Protein 8YBC (pdb70)

Organism: Homo sapiens (NCBI:txid9606)

Radius of gyration: 28.57 Å; Cα contacts (8 Å, |Δi|>4): 132; chains: 4; bounding box: 26×21×99 Å

Secondary structure (DSSP, 8-state):
--HHHHHHHHHHHHHHHHHHHHHHHHHHHHHHHHHHHHHHHHHHHHHHHHHHHHHHHHHHHH----/-HHHHHHHHHHHHHHHHHHHHHHHHHHHHHHHHHHHHHHHHHHHHHHHHHHHHHHHHHHHHHTT-/-HHHHHHHHHHHHHHHHHHHHHHHHHHHHHHHHHHHHHHHHHHHHHHHHHHHHHHHHHHTT--/--THHHHHHHHHHHHHHHHHHHHHHHHHHHHHHHHHHHHHHHHHHHHHHHHHHHHHHHT-

InterPro domains:
  IPR026139 GOLM1/CASC4 family [PR02084] (5-22)
  IPR026139 GOLM1/CASC4 family [PR02084] (23-48)
  IPR026139 GOLM1/CASC4 family [PR02084] (48-64)
  IPR026139 GOLM1/CASC4 family [PR02084] (144-159)
  IPR026139 GOLM1/CASC4 family [PTHR15896] (1-396)

Solvent-accessible surface area: 16146 Å² total; per-residue (Å²): 148,85,34,87,138,22,29,142,68,19,102,97,31,47,133,54,21,81,145,46,47,24,130,12,93,99,45,35,86,132,26,49,140,81,15,70,87,46,42,180,93,9,31,145,19,2,39,54,0,43,72,20,1,144,85,7,28,62,44,19,75,149,56,92,141,105,83,97,192,68,23,146,34,25,83,82,62,25,105,51,6,30,114,31,0,25,131,2,44,130,64,8,86,108,25,25,131,59,8,45,75,31,42,162,121,28,63,132,31,25,51,68,2,57,77,69,40,112,113,8,75,97,50,6,110,139,10,21,144,126,119,138,102,19,63,61,23,17,131,58,35,41,81,18,17,117,53,4,75,144,3,44,34,90,0,60,96,1,3,103,56,10,73,121,23,19,57,57,28,67,172,90,18,68,121,12,30,54,49,14,60,86,16,7,117,86,25,94,125,57,1,108,132,184,129,93,160,15,15,117,52,13,23,82,13,26,102,49,25,54,167,18,25,25,83,17,54,128,20,26,68,80,13,23,123,58,8,57,53,22,13,167,78,4,25,138,5,0,41,73,0,23,93,20,5,110,80,6,52,116,49,5,119,164

Sequence (254 aa):
TTGERLIRVLQDQLKTLQRNYGRLQQDVLQFQKNQTNLERKFSYDLSQCINQMKEVKEQCEERIEEGERLIRVLQDQLKTLQRNYGRLQQDVLQFQKNQTNLERKFSYDLSQCINQMKEVKEQCEERIEEVTTGERLIRVLQDQLKTLQRNYGRLQQDVLQFQKNQTNLERKFSYDLSQCINQMKEVKEQCEERGERLIRVLQDQLKTLQRNYGRLQQDVLQFQKNQTNLERKFSYDLSQCINQMKEVKEQCEE

GO terms:
  GO:0005515 protein binding (F, IPI)
  GO:0005794 Golgi apparatus (C, TAS)
  GO:0005886 plasma membrane (C, TAS)
  GO:0005788 endoplasmic reticulum lumen (C, TAS)
  GO:0005794 Golgi apparatus (C, IDA)
  GO:0005576 extracellular region (C, HDA)

Foldseek 3Di:
DVVVVVVVVVVVVVVVVVVVVVVVVVVVVVVVVVVVVVVVVVVVVVVVVVVVVVVVVVVVVVPDPD/DCVVVVVVVVVVVVVVVVVVVVVVVVVVVVVVVVVCVVVVVVVVVVVVVVVVVVVVVVVVVVPPD/DVVVVVVVVVVVVVVVVVVVVVVVVVVVVVVVVVVVVVVVVVVVVVVVVVVVVVVVVCVPPPD/DDVVVVVVVVVVVVVVVVVVVVVCVVVVVVVVVVVVVVVVVVVVVVVVVVVVVVVVVVVD

B-factor: mean 39.32, std 13.8, range [15.79, 92.86]

Structure (mmCIF, N/CA/C/O backbone):
data_8YBC
#
_entry.id   8YBC
#
_cell.length_a   58.810
_cell.length_b   44.020
_cell.length_c   63.800
_cell.angle_alpha   90.000
_cell.angle_beta   112.920
_cell.angle_gamma   90.000
#
_symmetry.space_group_name_H-M   'P 1 21 1'
#
loop_
_entity.id
_entity.type
_entity.pdbx_description
1 polymer 'Golgi membrane protein 1'
2 water water
#
loop_
_atom_site.group_PDB
_atom_site.id
_atom_site.type_symbol
_atom_site.label_atom_id
_atom_site.label_alt_id
_atom_site.label_comp_id
_atom_site.label_asym_id
_atom_site.label_entity_id
_atom_site.label_seq_id
_atom_site.pdbx_PDB_ins_code
_atom_site.Cartn_x
_atom_site.Cartn_y
_atom_site.Cartn_z
_atom_site.occupancy
_atom_site.B_iso_or_equiv
_atom_site.auth_seq_id
_atom_site.auth_comp_id
_atom_site.auth_asym_id
_atom_site.auth_atom_id
_atom_site.pdbx_PDB_model_num
ATOM 1 N N . THR A 1 1 ? 47.49150 19.57162 -37.17911 1.000 56.30197 110 THR A N 1
ATOM 2 C CA . THR A 1 1 ? 47.95973 20.41181 -36.08497 1.000 64.13699 110 THR A CA 1
ATOM 3 C C . THR A 1 1 ? 47.00470 21.60183 -35.90260 1.000 64.63060 110 THR A C 1
ATOM 4 O O . THR A 1 1 ? 45.93361 21.61632 -36.50937 1.000 65.87645 110 THR A O 1
ATOM 8 N N . THR A 1 2 ? 47.39333 22.56384 -35.04905 1.000 66.80796 111 THR A N 1
ATOM 9 C CA . THR A 1 2 ? 46.60929 23.74117 -34.64597 1.000 69.98328 111 THR A CA 1
ATOM 10 C C . THR A 1 2 ? 45.41171 23.35963 -33.77359 1.000 66.85382 111 THR A C 1
ATOM 11 O O . THR A 1 2 ? 45.11232 24.04687 -32.79155 1.000 59.08466 111 THR A O 1
ATOM 15 N N . GLY A 1 3 ? 44.72293 22.27373 -34.12561 1.000 65.65477 112 GLY A N 1
ATOM 16 C CA . GLY A 1 3 ? 43.71188 21.67787 -33.27405 1.000 59.94707 112 GLY A CA 1
ATOM 17 C C . GLY A 1 3 ? 44.29567 20.53700 -32.46357 1.000 58.24478 112 GLY A C 1
ATOM 18 O O . GLY A 1 3 ? 43.81692 20.23245 -31.36714 1.000 52.98837 112 GLY A O 1
ATOM 19 N N . GLU A 1 4 ? 45.33513 19.89371 -33.00577 1.000 52.83352 113 GLU A N 1
ATOM 20 C CA . GLU A 1 4 ? 46.12631 18.95744 -32.21488 1.000 54.71966 113 GLU A CA 1
ATOM 21 C C . GLU A 1 4 ? 46.90444 19.67220 -31.11806 1.000 47.47331 113 GLU A C 1
ATOM 22 O O . GLU A 1 4 ? 47.12404 19.10174 -30.04517 1.000 44.70174 113 GLU A O 1
ATOM 28 N N . ARG A 1 5 ? 47.32550 20.91462 -31.35924 1.000 46.30895 114 ARG A N 1
ATOM 29 C CA . ARG A 1 5 ? 48.07603 21.64001 -30.34056 1.000 45.85662 114 ARG A CA 1
ATOM 30 C C . ARG A 1 5 ? 47.19650 21.95684 -29.13869 1.000 51.20893 114 ARG A C 1
ATOM 31 O O . ARG A 1 5 ? 47.58894 21.71379 -27.98927 1.000 46.35197 114 ARG A O 1
ATOM 39 N N . LEU A 1 6 ? 46.00022 22.50388 -29.39283 1.000 51.59161 115 LEU A N 1
ATOM 40 C CA . LEU A 1 6 ? 45.04378 22.77942 -28.32401 1.000 48.45956 115 LEU A CA 1
ATOM 41 C C . LEU A 1 6 ? 44.67949 21.51666 -27.54924 1.000 38.72398 115 LEU A C 1
ATOM 42 O O . LEU A 1 6 ? 44.60980 21.53691 -26.31305 1.000 40.18102 115 LEU A O 1
ATOM 47 N N . ILE A 1 7 ? 44.44356 20.41139 -28.25973 1.000 41.31759 116 ILE A N 1
ATOM 48 C CA . ILE A 1 7 ? 44.12062 19.14327 -27.61213 1.000 45.68559 116 ILE A CA 1
ATOM 49 C C . ILE A 1 7 ? 45.25566 18.68612 -26.70175 1.000 41.25509 116 ILE A C 1
ATOM 50 O O . ILE A 1 7 ? 45.01236 18.01676 -25.68915 1.000 38.75970 116 ILE A O 1
ATOM 55 N N . ARG A 1 8 ? 46.50280 19.05481 -27.02600 1.000 40.72039 117 ARG A N 1
ATOM 56 C CA . ARG A 1 8 ? 47.64456 18.64400 -26.21290 1.000 38.26034 117 ARG A CA 1
ATOM 57 C C . ARG A 1 8 ? 47.72821 19.46029 -24.93615 1.000 35.67197 117 ARG A C 1
ATOM 58 O O . ARG A 1 8 ? 48.06176 18.91806 -23.87848 1.000 34.93950 117 ARG A O 1
ATOM 66 N N . VAL A 1 9 ? 47.42028 20.75408 -25.01306 1.000 32.27344 118 VAL A N 1
ATOM 67 C CA . VAL A 1 9 ? 47.32533 21.55714 -23.79979 1.000 38.24004 118 VAL A CA 1
ATOM 68 C C . VAL A 1 9 ? 46.20268 21.04103 -22.90474 1.000 33.96984 118 VAL A C 1
ATOM 69 O O . VAL A 1 9 ? 46.33840 21.00863 -21.68035 1.000 38.37758 118 VAL A O 1
ATOM 73 N N . LEU A 1 10 ? 45.07371 20.64961 -23.50251 1.000 36.57275 119 LEU A N 1
ATOM 74 C CA . LEU A 1 10 ? 43.95090 20.11821 -22.73449 1.000 33.42979 119 LEU A CA 1
ATOM 75 C C . LEU A 1 10 ? 44.32808 18.82368 -22.04117 1.000 34.62413 119 LEU A C 1
ATOM 76 O O . LEU A 1 10 ? 43.96747 18.59644 -20.88089 1.000 34.24987 119 LEU A O 1
ATOM 81 N N . GLN A 1 11 ? 45.03576 17.95082 -22.74801 1.000 35.19775 120 GLN A N 1
ATOM 82 C CA . GLN A 1 11 ? 45.52292 16.73539 -22.11986 1.000 36.27693 120 GLN A CA 1
ATOM 83 C C . GLN A 1 11 ? 46.46052 17.06463 -20.97585 1.000 32.65747 120 GLN A C 1
ATOM 84 O O . GLN A 1 11 ? 46.47518 16.35996 -19.95470 1.000 35.23033 120 GLN A O 1
ATOM 90 N N . ASP A 1 12 ? 47.24992 18.14044 -21.12752 1.000 31.46490 121 ASP A N 1
ATOM 91 C CA . ASP A 1 12 ? 48.19619 18.52901 -20.08555 1.000 31.75544 121 ASP A CA 1
ATOM 92 C C . ASP A 1 12 ? 47.46958 19.01859 -18.84149 1.000 30.08476 121 ASP A C 1
ATOM 93 O O . ASP A 1 12 ? 47.80998 18.61750 -17.72284 1.000 28.71095 121 ASP A O 1
ATOM 98 N N . GLN A 1 13 ? 46.47315 19.89983 -19.02214 1.000 30.95483 122 GLN A N 1
ATOM 99 C CA . GLN A 1 13 ? 45.67823 20.40524 -17.89969 1.000 29.96025 122 GLN A CA 1
ATOM 100 C C . GLN A 1 13 ? 44.98834 19.26987 -17.15669 1.000 28.39436 122 GLN A C 1
ATOM 101 O O . GLN A 1 13 ? 44.89801 19.28700 -15.92627 1.000 29.89539 122 GLN A O 1
ATOM 107 N N . LEU A 1 14 ? 44.48269 18.28442 -17.89530 1.000 24.84474 123 LEU A N 1
ATOM 108 C CA . LEU A 1 14 ? 43.78346 17.16233 -17.28487 1.000 28.82915 123 LEU A CA 1
ATOM 109 C C . LEU A 1 14 ? 44.72379 16.26925 -16.47758 1.000 34.27245 123 LEU A C 1
ATOM 110 O O . LEU A 1 14 ? 44.38256 15.84357 -15.36403 1.000 32.78205 123 LEU A O 1
ATOM 115 N N . LYS A 1 15 ? 45.90459 15.95367 -17.01583 1.000 30.05062 124 LYS A N 1
ATOM 116 C CA . LYS A 1 15 ? 46.79478 15.09584 -16.25069 1.000 30.27970 124 LYS A CA 1
ATOM 117 C C . LYS A 1 15 ? 47.45288 15.83131 -15.08479 1.000 33.55534 124 LYS A C 1
ATOM 118 O O . LYS A 1 15 ? 47.80454 15.19101 -14.08791 1.000 34.69916 124 LYS A O 1
ATOM 124 N N . THR A 1 16 ? 47.60085 17.15437 -15.15800 1.000 30.88975 125 THR A N 1
ATOM 125 C CA . THR A 1 16 ? 48.01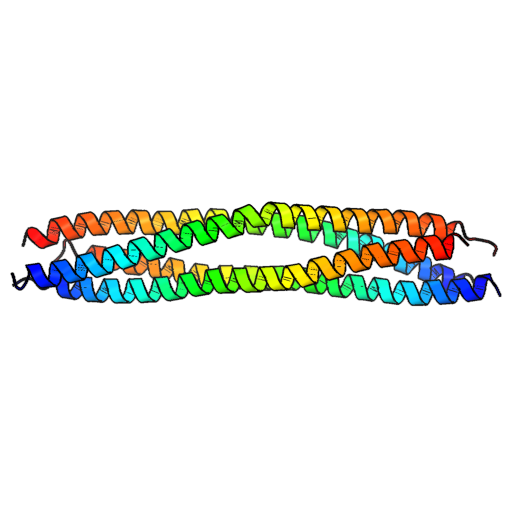576 17.89511 -13.97020 1.000 34.67730 125 THR A CA 1
ATOM 126 C C . THR A 1 16 ? 46.92815 17.85251 -12.90280 1.000 33.75377 125 THR A C 1
ATOM 127 O O . THR A 1 16 ? 47.20517 17.57266 -11.72942 1.000 32.95397 125 THR A O 1
ATOM 131 N N . LEU A 1 17 ? 45.68363 18.12948 -13.30351 1.000 33.36144 126 LEU A N 1
ATOM 132 C CA . LEU A 1 17 ? 44.51895 17.90635 -12.45392 1.000 33.40025 126 LEU A CA 1
ATOM 133 C C . LEU A 1 17 ? 44.58396 16.54372 -11.77453 1.000 33.84643 126 LEU A C 1
ATOM 134 O O . LEU A 1 17 ? 44.63949 16.45556 -10.54474 1.000 25.59892 126 LEU A O 1
ATOM 139 N N . GLN A 1 18 ? 44.60461 15.46847 -12.58341 1.000 36.68991 127 GLN A N 1
ATOM 140 C CA . GLN A 1 18 ? 44.52191 14.10204 -12.05880 1.000 32.21568 127 GLN A CA 1
ATOM 141 C C . GLN A 1 18 ? 45.63128 13.81784 -11.05154 1.000 35.08778 127 GLN A C 1
ATOM 142 O O . GLN A 1 18 ? 45.39137 13.19848 -10.00589 1.000 28.08631 127 GLN A O 1
ATOM 148 N N . ARG A 1 19 ? 46.85508 14.27228 -11.34907 1.000 37.34260 128 ARG A N 1
ATOM 149 C CA . ARG A 1 19 ? 47.98580 13.97956 -10.47812 1.000 31.21615 128 ARG A CA 1
ATOM 150 C C . ARG A 1 19 ? 47.88476 14.74151 -9.16914 1.000 33.20646 128 ARG A C 1
ATOM 151 O O . ARG A 1 19 ? 48.25326 14.21030 -8.11380 1.000 25.43772 128 ARG A O 1
ATOM 159 N N . ASN A 1 20 ? 47.42615 16.00022 -9.22428 1.000 33.03611 129 ASN A N 1
ATOM 160 C CA . ASN A 1 20 ? 47.19935 16.75946 -7.99724 1.000 31.69850 129 ASN A CA 1
ATOM 161 C C . ASN A 1 20 ? 46.17507 16.05494 -7.11994 1.000 32.06447 129 ASN A C 1
ATOM 162 O O . ASN A 1 20 ? 46.38893 15.87092 -5.91780 1.000 28.13104 129 ASN A O 1
ATOM 167 N N . TYR A 1 21 ? 45.05082 15.65489 -7.71399 1.000 29.10441 130 TYR A N 1
ATOM 168 C CA . TYR A 1 21 ? 43.99401 15.02048 -6.94155 1.000 32.36821 130 TYR A CA 1
ATOM 169 C C . TYR A 1 21 ? 44.46580 13.69793 -6.34450 1.000 34.06882 130 TYR A C 1
ATOM 170 O O . TYR A 1 21 ? 44.19952 13.40993 -5.16997 1.000 32.41574 130 TYR A O 1
ATOM 179 N N . GLY A 1 22 ? 45.18253 12.88717 -7.13198 1.000 35.71496 131 GLY A N 1
ATOM 180 C CA . GLY A 1 22 ? 45.75042 11.65919 -6.59086 1.000 34.31032 131 GLY A CA 1
ATOM 181 C C . GLY A 1 22 ? 46.70178 11.92673 -5.44317 1.000 33.92571 131 GLY A C 1
ATOM 182 O O . GLY A 1 22 ? 46.73899 11.17857 -4.46269 1.000 37.21803 131 GLY A O 1
ATOM 183 N N . ARG A 1 23 ? 47.46507 13.01468 -5.52838 1.000 31.90775 132 ARG A N 1
ATOM 184 C CA . ARG A 1 23 ? 48.34161 13.35268 -4.41766 1.000 35.73691 132 ARG A CA 1
ATOM 185 C C . ARG A 1 23 ? 47.53723 13.73488 -3.17137 1.000 37.70012 132 ARG A C 1
ATOM 186 O O . ARG A 1 23 ? 47.89628 13.34052 -2.05458 1.000 36.63129 132 ARG A O 1
ATOM 194 N N . LEU A 1 24 ? 46.42047 14.45544 -3.34600 1.000 31.08407 133 LEU A N 1
ATOM 195 C CA . LEU A 1 24 ? 45.58551 14.84783 -2.20831 1.000 31.10297 133 LEU A CA 1
ATOM 196 C C . LEU A 1 24 ? 44.98573 13.63788 -1.49343 1.000 33.97607 133 LEU A C 1
ATOM 197 O O . LEU A 1 24 ? 44.91827 13.60688 -0.25719 1.000 29.29779 133 LEU A O 1
ATOM 202 N N . GLN A 1 25 ? 44.51278 12.65406 -2.26166 1.000 32.07028 134 GLN A N 1
ATOM 203 C CA . GLN A 1 25 ? 43.91141 11.44687 -1.70293 1.000 33.85293 134 GLN A CA 1
ATOM 204 C C . GLN A 1 25 ? 44.83880 10.76924 -0.70566 1.000 35.70027 134 GLN A C 1
ATOM 205 O O . GLN A 1 25 ? 44.42105 10.39217 0.39498 1.000 33.07234 134 GLN A O 1
ATOM 211 N N . GLN A 1 26 ? 46.10657 10.59261 -1.08539 1.000 36.35512 135 GLN A N 1
ATOM 212 C CA . GLN A 1 26 ? 47.03778 9.89825 -0.20796 1.000 39.28485 135 GLN A CA 1
ATOM 213 C C . GLN A 1 26 ? 47.49995 10.78516 0.93340 1.000 41.20832 135 GLN A C 1
ATOM 214 O O . GLN A 1 26 ? 47.92770 10.27649 1.97573 1.000 38.09228 135 GLN A O 1
ATOM 220 N N . ASP A 1 27 ? 47.42483 12.10390 0.76181 1.000 40.35888 136 ASP A N 1
ATOM 221 C CA . ASP A 1 27 ? 47.60043 12.98015 1.90958 1.000 38.73798 136 ASP A CA 1
ATOM 222 C C . ASP A 1 27 ? 46.44850 12.81315 2.89352 1.000 36.19553 136 ASP A C 1
ATOM 223 O O . ASP A 1 27 ? 46.66128 12.77846 4.11104 1.000 33.34458 136 ASP A O 1
ATOM 228 N N . VAL A 1 28 ? 45.22111 12.68343 2.38296 1.000 35.00687 137 VAL A N 1
ATOM 229 C CA . VAL A 1 28 ? 44.08822 12.42812 3.26774 1.000 35.88449 137 VAL A CA 1
ATOM 230 C C . VAL A 1 28 ? 44.18444 11.02796 3.86701 1.000 33.15943 137 VAL A C 1
ATOM 231 O O . VAL A 1 28 ? 43.83767 10.81347 5.03328 1.000 33.84442 137 VAL A O 1
ATOM 235 N N . LEU A 1 29 ? 44.67139 10.05525 3.09316 1.000 33.83541 138 LEU A N 1
ATOM 236 C CA . LEU A 1 29 ? 44.83156 8.70853 3.63929 1.000 35.41233 138 LEU A CA 1
ATOM 237 C C . LEU A 1 29 ? 45.89928 8.68154 4.73187 1.000 34.11570 138 LEU A C 1
ATOM 238 O O . LEU A 1 29 ? 45.69288 8.09592 5.80149 1.000 32.31168 138 LEU A O 1
ATOM 243 N N . GLN A 1 30 ? 47.04680 9.30822 4.47246 1.000 33.50468 139 GLN A N 1
ATOM 244 C CA . GLN A 1 30 ? 48.07371 9.50017 5.48970 1.000 35.08885 139 GLN A CA 1
ATOM 245 C C . GLN A 1 30 ? 47.47490 10.03978 6.78226 1.000 38.71424 139 GLN A C 1
ATOM 246 O O . GLN A 1 30 ? 47.51729 9.37950 7.83209 1.000 34.89786 139 GLN A O 1
ATOM 252 N N . PHE A 1 31 ? 46.88560 11.23856 6.70582 1.000 35.36218 140 PHE A N 1
ATOM 253 C CA . PHE A 1 31 ? 46.34902 11.90832 7.88901 1.000 32.87367 140 PHE A CA 1
ATOM 254 C C . PHE A 1 31 ? 45.35454 11.02181 8.62601 1.000 31.92916 140 PHE A C 1
ATOM 255 O O . PHE A 1 31 ? 45.53983 10.71310 9.81134 1.000 33.64989 140 PHE A O 1
ATOM 263 N N . GLN A 1 32 ? 44.29778 10.58744 7.93085 1.000 28.53353 141 GLN A N 1
ATOM 264 C CA . GLN A 1 32 ? 43.19095 9.90575 8.60619 1.000 31.49619 141 GLN A CA 1
ATOM 265 C C . GLN A 1 32 ? 43.63599 8.60742 9.27115 1.000 33.46229 141 GLN A C 1
ATOM 266 O O . GLN A 1 32 ? 43.20060 8.29187 10.38827 1.000 36.20289 141 GLN A O 1
ATOM 272 N N . LYS A 1 33 ? 44.49113 7.82982 8.60713 1.000 31.32482 142 LYS A N 1
ATOM 273 C CA . LYS A 1 33 ? 44.93351 6.58239 9.22841 1.000 34.09372 142 LYS A CA 1
ATOM 274 C C . LYS A 1 33 ? 45.78867 6.86086 10.45809 1.000 35.04785 142 LYS A C 1
ATOM 275 O O . LYS A 1 33 ? 45.65065 6.18449 11.48411 1.000 35.86782 142 LYS A O 1
ATOM 281 N N . ASN A 1 34 ? 46.64718 7.87940 10.38646 1.000 32.16322 143 ASN A N 1
ATOM 282 C CA . ASN A 1 34 ? 47.40540 8.31916 11.55340 1.000 36.07171 143 ASN A CA 1
ATOM 283 C C . ASN A 1 34 ? 46.51897 8.89192 12.65386 1.000 35.92141 143 ASN A C 1
ATOM 284 O O . ASN A 1 34 ? 46.97526 9.02770 13.78921 1.000 40.06844 143 ASN A O 1
ATOM 289 N N . GLN A 1 35 ? 45.26944 9.23693 12.36342 1.000 33.09710 144 GLN A N 1
ATOM 290 C CA . GLN A 1 35 ? 44.45316 9.82476 13.41724 1.000 32.07199 144 GLN A CA 1
ATOM 291 C C . GLN A 1 35 ? 44.04934 8.79333 14.46240 1.000 34.69120 144 GLN A C 1
ATOM 292 O O . GLN A 1 35 ? 43.78947 9.15270 15.61541 1.000 36.96450 144 GLN A O 1
ATOM 298 N N . THR A 1 36 ? 44.01070 7.51511 14.07882 1.000 37.75475 145 THR A N 1
ATOM 299 C CA . THR A 1 36 ? 43.46953 6.46770 14.94133 1.000 32.03799 145 THR A CA 1
ATOM 300 C C . THR A 1 36 ? 44.29889 6.29047 16.20191 1.000 30.65980 145 THR A C 1
ATOM 301 O O . THR A 1 36 ? 43.74711 6.14416 17.29939 1.000 31.93530 145 THR A O 1
ATOM 305 N N . ASN A 1 37 ? 45.62753 6.28106 16.06814 1.000 31.06776 146 ASN A N 1
ATOM 306 C CA . ASN A 1 37 ? 46.45511 6.06811 17.24748 1.000 33.05614 146 ASN A CA 1
ATOM 307 C C . ASN A 1 37 ? 46.35225 7.25033 18.19993 1.000 31.65197 146 ASN A C 1
ATOM 308 O O . ASN A 1 37 ? 46.42858 7.06681 19.41774 1.000 24.09421 146 ASN A O 1
ATOM 313 N N . LEU A 1 38 ? 46.11355 8.45355 17.66471 1.000 32.30047 147 LEU A N 1
ATOM 314 C CA . LEU A 1 38 ? 45.94168 9.62471 18.51181 1.000 30.89434 147 LEU A CA 1
ATOM 315 C C . LEU A 1 38 ? 44.59352 9.59844 19.22371 1.000 25.87879 147 LEU A C 1
ATOM 316 O O . LEU A 1 38 ? 44.51888 9.92848 20.41047 1.000 20.90014 147 LEU A O 1
ATOM 321 N N . GLU A 1 39 ? 43.51507 9.24351 18.51351 1.000 28.39643 148 GLU A N 1
ATOM 322 C CA . GLU A 1 39 ? 42.21330 9.16978 19.17146 1.000 28.41858 148 GLU A CA 1
ATOM 323 C C . GLU A 1 39 ? 42.24521 8.15948 20.31496 1.000 30.81364 148 GLU A C 1
ATOM 324 O O . GLU A 1 39 ? 41.72371 8.42136 21.40905 1.000 29.98162 148 GLU A O 1
ATOM 330 N N . ARG A 1 40 ? 42.89854 7.01969 20.09840 1.000 27.47099 149 ARG A N 1
ATOM 331 C CA . ARG A 1 40 ? 43.01113 6.03260 21.16976 1.000 32.05684 149 ARG A CA 1
ATOM 332 C C . ARG A 1 40 ? 43.81241 6.57912 22.33564 1.000 24.86408 149 ARG A C 1
ATOM 333 O O . ARG A 1 40 ? 43.46732 6.33326 23.49402 1.000 29.43127 149 ARG A O 1
ATOM 341 N N . LYS A 1 41 ? 44.87054 7.33825 22.04948 1.000 25.10600 150 LYS A N 1
ATOM 342 C CA . LYS A 1 41 ? 45.69714 7.89278 23.11338 1.000 23.48676 150 LYS A CA 1
ATOM 343 C C . LYS A 1 41 ? 44.92143 8.88893 23.96474 1.000 24.14488 150 LYS A C 1
ATOM 344 O O . LYS A 1 41 ? 45.07669 8.90761 25.19281 1.000 26.04279 150 LYS A O 1
ATOM 350 N N . PHE A 1 42 ? 44.08243 9.73198 23.34546 1.000 24.27159 151 PHE A N 1
ATOM 351 C CA . PHE A 1 42 ? 43.27917 10.66020 24.14835 1.000 25.88383 151 PHE A CA 1
ATOM 352 C C . PHE A 1 42 ? 42.26296 9.91703 24.99763 1.000 21.58142 151 PHE A C 1
ATOM 353 O O . PHE A 1 42 ? 42.08270 10.22845 26.17600 1.000 21.44758 151 PHE A O 1
ATOM 361 N N . SER A 1 43 ? 41.53549 8.98969 24.37750 1.000 20.41890 152 SER A N 1
ATOM 362 C CA . SER A 1 43 ? 40.56181 8.17365 25.08603 1.000 25.26937 152 SER A CA 1
ATOM 363 C C . SER A 1 43 ? 41.18453 7.52983 26.32392 1.000 23.50871 152 SER A C 1
ATOM 364 O O . SER A 1 43 ? 40.63837 7.61765 27.42478 1.000 25.55026 152 SER A O 1
ATOM 367 N N . TYR A 1 44 ? 42.34447 6.89480 26.15307 1.000 24.66472 153 TYR A N 1
ATOM 368 C CA . TYR A 1 44 ? 43.05747 6.29864 27.27041 1.000 20.03000 153 TYR A CA 1
ATOM 369 C C . TYR A 1 44 ? 43.36400 7.34950 28.34069 1.000 24.36631 153 TYR A C 1
ATOM 370 O O . TYR A 1 44 ? 43.06473 7.15031 29.53000 1.000 18.39074 153 TYR A O 1
ATOM 379 N N . ASP A 1 45 ? 43.98332 8.46778 27.93856 1.000 22.73282 154 ASP A N 1
ATOM 380 C CA . ASP A 1 45 ? 44.40610 9.44091 28.94855 1.000 20.35218 154 ASP A CA 1
ATOM 381 C C . ASP A 1 45 ? 43.20797 10.01449 29.69348 1.000 19.98857 154 ASP A C 1
ATOM 382 O O . ASP A 1 45 ? 43.27749 10.20876 30.91237 1.000 19.93015 154 ASP A O 1
ATOM 387 N N . LEU A 1 46 ? 42.06807 10.17487 29.01556 1.000 21.39955 155 LEU A N 1
ATOM 388 C CA . LEU A 1 46 ? 40.88363 10.69266 29.70105 1.000 25.54534 155 LEU A CA 1
ATOM 389 C C . LEU A 1 46 ? 40.34290 9.69307 30.72580 1.000 24.52942 155 LEU A C 1
ATOM 390 O O . LEU A 1 46 ? 39.90418 10.08908 31.80808 1.000 24.27133 155 LEU A O 1
ATOM 395 N N . SER A 1 47 ? 40.36536 8.39766 30.40091 1.000 27.32727 156 SER A N 1
ATOM 396 C CA . SER A 1 47 ? 39.90963 7.37187 31.33706 1.000 22.60097 156 SER A CA 1
ATOM 397 C C . SER A 1 47 ? 40.81096 7.32448 32.56205 1.000 22.09538 156 SER A C 1
ATOM 398 O O . SER A 1 47 ? 40.34057 7.18493 33.69309 1.000 20.82918 156 SER A O 1
ATOM 401 N N . GLN A 1 48 ? 42.11949 7.40862 32.33374 1.000 23.24879 157 GLN A N 1
ATOM 402 C CA . GLN A 1 48 ? 43.10019 7.34205 33.40103 1.000 22.96074 157 GLN A CA 1
ATOM 403 C C . GLN A 1 48 ? 42.94367 8.52003 34.34964 1.000 25.15000 157 GLN A C 1
ATOM 404 O O . GLN A 1 48 ? 42.97563 8.35599 35.57568 1.000 28.32805 157 GLN A O 1
ATOM 410 N N . CYS A 1 49 ? 42.78495 9.71603 33.78338 1.000 25.02306 158 CYS A N 1
ATOM 411 C CA . CYS A 1 49 ? 42.49555 10.90253 34.56929 1.000 28.34666 158 CYS A CA 1
ATOM 412 C C . CYS A 1 49 ? 41.23528 10.68987 35.40903 1.000 23.64127 158 CYS A C 1
ATOM 413 O O . CYS A 1 49 ? 41.23738 10.93840 36.61608 1.000 24.56117 158 CYS A O 1
ATOM 416 N N . ILE A 1 50 ? 40.17620 10.14038 34.80417 1.000 22.78597 159 ILE A N 1
ATOM 417 C CA . ILE A 1 50 ? 38.96342 9.81316 35.56372 1.000 23.87497 159 ILE A CA 1
ATOM 418 C C . ILE A 1 50 ? 39.24607 8.75439 36.64040 1.000 26.45133 159 ILE A C 1
ATOM 419 O O . ILE A 1 50 ? 38.72601 8.83827 37.75560 1.000 28.11918 159 ILE A O 1
ATOM 424 N N . ASN A 1 51 ? 40.09322 7.76438 36.34506 1.000 24.39632 160 ASN A N 1
ATOM 425 C CA . ASN A 1 51 ? 40.40020 6.75482 37.35655 1.000 24.10569 160 ASN A CA 1
ATOM 426 C C . ASN A 1 51 ? 41.26569 7.32607 38.47477 1.000 24.89265 160 ASN A C 1
ATOM 427 O O . ASN A 1 51 ? 41.01015 7.07543 39.65346 1.000 27.63933 160 ASN A O 1
ATOM 432 N N . GLN A 1 52 ? 42.31323 8.07269 38.13068 1.000 24.63110 161 GLN A N 1
ATOM 433 C CA . GLN A 1 52 ? 43.09962 8.72138 39.17303 1.000 28.91339 161 GLN A CA 1
ATOM 434 C C . GLN A 1 52 ? 42.23065 9.64405 40.02861 1.000 30.60694 161 GLN A C 1
ATOM 435 O O . GLN A 1 52 ? 42.39056 9.70810 41.25513 1.000 29.51410 161 GLN A O 1
ATOM 441 N N . MET A 1 53 ? 41.30341 10.36656 39.39975 1.000 30.22021 162 MET A N 1
ATOM 442 C CA . MET A 1 53 ? 40.40596 11.22019 40.16737 1.000 31.73331 162 MET A CA 1
ATOM 443 C C . MET A 1 53 ? 39.65416 10.39705 41.19438 1.000 29.75947 162 MET A C 1
ATOM 444 O O . MET A 1 53 ? 39.44702 10.83655 42.32744 1.000 30.81763 162 MET A O 1
ATOM 449 N N . LYS A 1 54 ? 39.26481 9.18205 40.81251 1.000 31.99681 163 LYS A N 1
ATOM 450 C CA . LYS A 1 54 ? 38.52560 8.31216 41.71186 1.000 36.08514 163 LYS A CA 1
ATOM 451 C C . LYS A 1 54 ? 39.40452 7.85429 42.86890 1.000 33.88602 163 LYS A C 1
ATOM 452 O O . LYS A 1 54 ? 38.94580 7.79453 44.00930 1.000 29.20600 163 LYS A O 1
ATOM 458 N N . GLU A 1 55 ? 40.67762 7.55111 42.59771 1.000 30.66545 164 GLU A N 1
ATOM 459 C CA . GLU A 1 55 ? 41.59151 7.18916 43.67270 1.000 29.99868 164 GLU A CA 1
ATOM 460 C C . GLU A 1 55 ? 41.86070 8.38252 44.58258 1.000 35.13598 164 GLU A C 1
ATOM 461 O O . GLU A 1 55 ? 41.95367 8.23077 45.80765 1.000 31.16485 164 GLU A O 1
ATOM 467 N N . VAL A 1 56 ? 41.97935 9.58134 43.99733 1.000 35.60606 165 VAL A N 1
ATOM 468 C CA . VAL A 1 56 ? 42.18003 10.79480 44.79062 1.000 33.40051 165 VAL A CA 1
ATOM 469 C C . VAL A 1 56 ? 41.06502 10.95090 45.81354 1.000 34.76665 165 VAL A C 1
ATOM 470 O O . VAL A 1 56 ? 41.31528 11.10658 47.01319 1.000 34.86123 165 VAL A O 1
ATOM 474 N N . LYS A 1 57 ? 39.81521 10.90489 45.34735 1.000 32.62341 166 LYS A N 1
ATOM 475 C CA . LYS A 1 57 ? 38.66971 11.11342 46.22345 1.000 32.37670 166 LYS A CA 1
ATOM 476 C C . LYS A 1 57 ? 38.68569 10.15563 47.41294 1.000 40.75659 166 LYS A C 1
ATOM 477 O O . LYS A 1 57 ? 38.64130 10.58543 48.56971 1.000 43.26241 166 LYS A O 1
ATOM 483 N N . GLU A 1 58 ? 38.76035 8.85057 47.14680 1.000 40.63817 167 GLU A N 1
ATOM 484 C CA . GLU A 1 58 ? 38.76993 7.86292 48.22207 1.000 37.25443 167 GLU A CA 1
ATOM 485 C C . GLU A 1 58 ? 39.86624 8.15264 49.24291 1.000 42.09691 167 GLU A C 1
ATOM 486 O O . GLU A 1 58 ? 39.62424 8.15707 50.45527 1.000 43.26258 167 GLU A O 1
ATOM 488 N N . GLN A 1 59 ? 41.08091 8.41354 48.77090 1.000 42.20945 168 GLN A N 1
ATOM 489 C CA . GLN A 1 59 ? 42.19190 8.59950 49.69817 1.000 38.69691 168 GLN A CA 1
ATOM 490 C C . GLN A 1 59 ? 42.06682 9.90384 50.48786 1.000 46.97745 168 GLN A C 1
ATOM 491 O O . GLN A 1 59 ? 42.30849 9.92382 51.70320 1.000 43.78572 168 GLN A O 1
ATOM 497 N N . CYS A 1 60 ? 41.68949 11.00396 49.82796 1.000 41.15789 169 CYS A N 1
ATOM 498 C CA . CYS A 1 60 ? 41.52635 12.25079 50.57251 1.000 47.81254 169 CYS A CA 1
ATOM 499 C C . CYS A 1 60 ? 40.38321 12.14775 51.58077 1.000 49.06163 169 CYS A C 1
ATOM 500 O O . CYS A 1 60 ? 40.50911 12.62905 52.71249 1.000 48.99400 169 CYS A O 1
ATOM 503 N N . GLU A 1 61 ? 39.27041 11.50307 51.20154 1.000 46.25893 170 GLU A N 1
ATOM 504 C CA . GLU A 1 61 ? 38.20597 11.24202 52.16712 1.000 44.47584 170 GLU A CA 1
ATOM 505 C C . GLU A 1 61 ? 38.71457 10.41683 53.33946 1.000 52.50788 170 GLU A C 1
ATOM 506 O O . GLU A 1 61 ? 38.29512 10.64328 54.47731 1.000 59.94981 170 GLU A O 1
ATOM 512 N N . GLU A 1 62 ? 39.62192 9.46628 53.09955 1.000 50.20512 171 GLU A N 1
ATOM 513 C CA . GLU A 1 62 ? 40.17750 8.71387 54.22027 1.000 49.59009 171 GLU A CA 1
ATOM 514 C C . GLU A 1 62 ? 40.96484 9.62700 55.13911 1.000 55.71284 171 GLU A C 1
ATOM 515 O O . GLU A 1 62 ? 40.90293 9.49512 56.36697 1.000 55.02191 171 GLU A O 1
ATOM 521 N N . ARG A 1 63 ? 41.69381 10.57312 54.56646 1.000 56.59321 172 ARG A N 1
ATOM 522 C CA . ARG A 1 63 ? 42.45642 11.52018 55.35921 1.000 57.97991 172 ARG A CA 1
ATOM 523 C C . ARG A 1 63 ? 41.52515 12.31803 56.27286 1.000 62.23205 172 ARG A C 1
ATOM 524 O O . ARG A 1 63 ? 41.41043 13.53952 56.14985 1.000 58.80718 172 ARG A O 1
ATOM 532 N N . ILE A 1 64 ? 40.83186 11.62199 57.17432 1.000 71.23363 173 ILE A N 1
ATOM 533 C CA . ILE A 1 64 ? 40.02475 12.23117 58.22726 1.000 68.20200 173 ILE A CA 1
ATOM 534 C C . ILE A 1 64 ? 40.74564 11.99342 59.54332 1.000 70.37359 173 ILE A C 1
ATOM 535 O O . ILE A 1 64 ? 40.85536 10.85183 60.01094 1.000 64.97036 173 ILE A O 1
ATOM 540 N N . GLU A 1 65 ? 41.26797 13.07283 60.11972 1.000 75.47630 174 GLU A N 1
ATOM 541 C CA . GLU A 1 65 ? 41.63334 13.11421 61.52648 1.000 68.31924 174 GLU A CA 1
ATOM 542 C C . GLU A 1 65 ? 40.83303 14.19267 62.24006 1.000 74.21744 174 GLU A C 1
ATOM 543 O O . GLU A 1 65 ? 41.22766 14.65596 63.31576 1.000 78.98658 174 GLU A O 1
ATOM 549 N N . GLU A 1 66 ? 39.71033 14.59313 61.64427 1.000 73.51530 175 GLU A N 1
ATOM 550 C CA . GLU A 1 66 ? 38.78955 15.56049 62.22367 1.000 75.09745 175 GLU A CA 1
ATOM 551 C C . GLU A 1 66 ? 37.69960 14.83804 63.01058 1.000 79.04934 175 GLU A C 1
ATOM 552 O O . GLU A 1 66 ? 37.03267 13.94364 62.48264 1.000 78.08224 175 GLU A O 1
ATOM 558 N N . GLY B 1 3 ? 35.09533 24.48111 59.42271 1.000 56.60280 112 GLY B N 1
ATOM 559 C CA . GLY B 1 3 ? 35.10653 23.07193 59.77068 1.000 60.60285 112 GLY B CA 1
ATOM 560 C C . GLY B 1 3 ? 34.62357 22.20565 58.62597 1.000 62.19258 112 GLY B C 1
ATOM 561 O O . GLY B 1 3 ? 35.06936 22.36930 57.49456 1.000 59.08214 112 GLY B O 1
ATOM 562 N N . GLU B 1 4 ? 33.70574 21.28508 58.90758 1.000 60.42699 113 GLU B N 1
ATOM 563 C CA . GLU B 1 4 ? 33.20420 20.46467 57.80648 1.000 64.04864 113 GLU B CA 1
ATOM 564 C C . GLU B 1 4 ? 32.09608 21.16031 56.97466 1.000 60.03639 113 GLU B C 1
ATOM 565 O O . GLU B 1 4 ? 31.44605 20.47830 56.17947 1.000 58.78881 113 GLU B O 1
ATOM 571 N N . ARG B 1 5 ? 31.84925 22.46455 57.10689 1.000 53.66711 114 ARG B N 1
ATOM 572 C CA . ARG B 1 5 ? 31.07385 23.16879 56.08911 1.000 56.84713 114 ARG B CA 1
ATOM 573 C C . ARG B 1 5 ? 31.89828 23.34970 54.82141 1.000 55.72465 114 ARG B C 1
ATOM 574 O O . ARG B 1 5 ? 31.43263 23.04573 53.71872 1.000 56.66374 114 ARG B O 1
ATOM 582 N N . LEU B 1 6 ? 33.13271 23.83553 54.96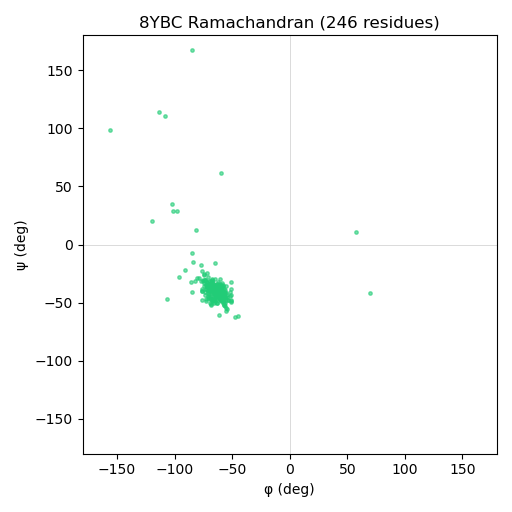405 1.000 53.11273 115 LEU B N 1
ATOM 583 C CA . LEU B 1 6 ? 34.02361 23.92066 53.81334 1.000 57.53471 115 LEU B CA 1
ATOM 584 C C . LEU B 1 6 ? 34.32007 22.53354 53.25360 1.000 53.26691 115 LEU B C 1
ATOM 585 O O . LEU B 1 6 ? 34.36870 22.34500 52.03394 1.000 52.21438 115 LEU B O 1
ATOM 590 N N . ILE B 1 7 ? 34.49551 21.54522 54.13236 1.000 53.99856 116 ILE B N 1
ATOM 591 C CA . ILE B 1 7 ? 34.70865 20.17233 53.68345 1.000 52.41226 116 ILE B CA 1
ATOM 592 C C . ILE B 1 7 ? 33.47213 19.64754 52.96026 1.000 51.13103 116 ILE B C 1
ATOM 593 O O . ILE B 1 7 ? 33.58378 18.91333 51.97206 1.000 55.11501 116 ILE B O 1
ATOM 598 N N . ARG B 1 8 ? 32.27788 20.02684 53.42913 1.000 51.11384 117 ARG B N 1
ATOM 599 C CA . ARG B 1 8 ? 31.03678 19.65386 52.75031 1.000 49.77018 117 ARG B CA 1
ATOM 600 C C . ARG B 1 8 ? 31.05193 20.08690 51.29088 1.000 49.94573 117 ARG B C 1
ATOM 601 O O . ARG B 1 8 ? 30.69513 19.30844 50.39716 1.000 42.63281 117 ARG B O 1
ATOM 609 N N . VAL B 1 9 ? 31.44378 21.34157 51.03793 1.000 50.27215 118 VAL B N 1
ATOM 610 C CA . VAL B 1 9 ? 31.33646 21.90821 49.69797 1.000 47.63824 118 VAL B CA 1
ATOM 611 C C . VAL B 1 9 ? 32.50595 21.45943 48.82601 1.000 51.32849 118 VAL B C 1
ATOM 612 O O . VAL B 1 9 ? 32.35761 21.35365 47.60363 1.000 47.70087 118 VAL B O 1
ATOM 616 N N . LEU B 1 10 ? 33.67299 21.18153 49.42374 1.000 44.87903 119 LEU B N 1
ATOM 617 C CA . LEU B 1 10 ? 34.73377 20.52563 48.67230 1.000 46.04647 119 LEU B CA 1
ATOM 618 C C . LEU B 1 10 ? 34.27024 19.16318 48.16608 1.000 45.14951 119 LEU B C 1
ATOM 619 O O . LEU B 1 10 ? 34.48696 18.81864 46.99657 1.000 42.14567 119 LEU B O 1
ATOM 624 N N . GLN B 1 11 ? 33.60504 18.38648 49.02386 1.000 44.61567 120 GLN B N 1
ATOM 625 C CA . GLN B 1 11 ? 33.07370 17.09694 48.59372 1.000 43.33643 120 GLN B CA 1
ATOM 626 C C . GLN B 1 11 ? 32.06416 17.26868 47.47261 1.000 39.89049 120 GLN B C 1
ATOM 627 O O . GLN B 1 11 ? 32.07863 16.51264 46.49504 1.000 38.50131 120 GLN B O 1
ATOM 633 N N . ASP B 1 12 ? 31.16637 18.24665 47.61499 1.000 40.20108 121 ASP B N 1
ATOM 634 C CA . ASP B 1 12 ? 30.13137 18.49230 46.61348 1.000 42.39667 121 ASP B CA 1
ATOM 635 C C . ASP B 1 12 ? 30.74602 18.90280 45.28356 1.000 39.77891 121 ASP B C 1
ATOM 636 O O . ASP B 1 12 ? 30.41865 18.33724 44.23653 1.000 45.08706 121 ASP B O 1
ATOM 641 N N . GLN B 1 13 ? 31.64672 19.88619 45.31174 1.000 39.48270 122 GLN B N 1
ATOM 642 C CA . GLN B 1 13 ? 32.26725 20.36663 44.08464 1.000 41.28663 122 GLN B CA 1
ATOM 643 C C . GLN B 1 13 ? 33.04630 19.26208 43.38245 1.000 34.61735 122 GLN B C 1
ATOM 644 O O . GLN B 1 13 ? 33.02561 19.17459 42.15275 1.000 29.05117 122 GLN B O 1
ATOM 650 N N . LEU B 1 14 ? 33.73995 18.41033 44.14545 1.000 32.75513 123 LEU B N 1
ATOM 651 C CA . LEU B 1 14 ? 34.49817 17.32863 43.52422 1.000 32.14780 123 LEU B CA 1
ATOM 652 C C . LEU B 1 14 ? 33.57292 16.37072 42.79154 1.000 29.72789 123 LEU B C 1
ATOM 653 O O . LEU B 1 14 ? 33.85736 15.96630 41.65595 1.000 26.50602 123 LEU B O 1
ATOM 658 N N . LYS B 1 15 ? 32.44423 16.02546 43.41888 1.000 29.42159 124 LYS B N 1
ATOM 659 C CA . LYS B 1 15 ? 31.54869 15.01724 42.86381 1.000 36.64753 124 LYS B CA 1
ATOM 660 C C . LYS B 1 15 ? 30.85352 15.53374 41.61774 1.000 32.31382 124 LYS B C 1
ATOM 661 O O . LYS B 1 15 ? 30.56895 14.76451 40.69231 1.000 28.93173 124 LYS B O 1
ATOM 667 N N . THR B 1 16 ? 30.55727 16.83245 41.59094 1.000 31.34487 125 THR B N 1
ATOM 668 C CA . THR B 1 16 ? 30.00821 17.45027 40.39267 1.000 31.24524 125 THR B CA 1
ATOM 669 C C . THR B 1 16 ? 31.05209 17.48566 39.27698 1.000 28.44055 125 THR B C 1
ATOM 670 O O . THR B 1 16 ? 30.72422 17.29968 38.09776 1.000 27.03000 125 THR B O 1
ATOM 674 N N . LEU B 1 17 ? 32.31906 17.70580 39.64167 1.000 25.42443 126 LEU B N 1
ATOM 675 C CA . LEU B 1 17 ? 33.40843 17.68406 38.67105 1.000 24.87345 126 LEU B CA 1
ATOM 676 C C . LEU B 1 17 ? 33.58939 16.29249 38.08234 1.000 28.53165 126 LEU B C 1
ATOM 677 O O . LEU B 1 17 ? 33.85105 16.14975 36.87942 1.000 25.56092 126 LEU B O 1
ATOM 682 N N . GLN B 1 18 ? 33.44824 15.25847 38.92278 1.000 24.16575 127 GLN B N 1
ATOM 683 C CA . GLN B 1 18 ? 33.62230 13.88606 38.47211 1.000 23.92088 127 GLN B CA 1
ATOM 684 C C . GLN B 1 18 ? 32.57657 13.51794 37.43640 1.000 25.43861 127 GLN B C 1
ATOM 685 O O . GLN B 1 18 ? 32.87465 12.81565 36.46049 1.000 21.41443 127 GLN B O 1
ATOM 691 N N . ARG B 1 19 ? 31.33677 13.96168 37.63556 1.000 22.83926 128 ARG B N 1
ATOM 692 C CA . ARG B 1 19 ? 30.34436 13.68266 36.60971 1.000 25.78252 128 ARG B CA 1
ATOM 693 C C . ARG B 1 19 ? 30.57928 14.51638 35.35047 1.000 20.36650 128 ARG B C 1
ATOM 694 O O . ARG B 1 19 ? 30.31665 14.02427 34.24706 1.000 21.22374 128 ARG B O 1
ATOM 702 N N . ASN B 1 20 ? 31.10346 15.74561 35.48979 1.000 17.46576 129 ASN B N 1
ATOM 703 C CA . ASN B 1 20 ? 31.41064 16.58461 34.32292 1.000 19.64142 129 ASN B CA 1
ATOM 704 C C . ASN B 1 20 ? 32.53792 16.00286 33.47322 1.000 18.38921 129 ASN B C 1
ATOM 705 O O . ASN B 1 20 ? 32.49356 16.08750 32.24582 1.000 24.03184 129 ASN B O 1
ATOM 710 N N . TYR B 1 21 ? 33.56380 15.41940 34.09852 1.000 20.91511 130 TYR B N 1
ATOM 711 C CA . TYR B 1 21 ? 34.51750 14.63397 33.32412 1.000 21.30285 130 TYR B CA 1
ATOM 712 C C . TYR B 1 21 ? 33.84654 13.43749 32.66357 1.000 24.13939 130 TYR B C 1
ATOM 713 O O . TYR B 1 21 ? 34.20752 13.06791 31.53499 1.000 20.93242 130 TYR B O 1
ATOM 722 N N . GLY B 1 22 ? 32.86262 12.83168 33.33686 1.000 24.78037 131 GLY B N 1
ATOM 723 C CA . GLY B 1 22 ? 32.18700 11.68454 32.75328 1.000 21.72468 131 GLY B CA 1
ATOM 724 C C . GLY B 1 22 ? 31.46193 12.05811 31.47404 1.000 25.43565 131 GLY B C 1
ATOM 725 O O . GLY B 1 22 ? 31.57927 11.37730 30.45494 1.000 25.22766 131 GLY B O 1
ATOM 726 N N . ARG B 1 23 ? 30.71082 13.15769 31.51354 1.000 24.11643 132 ARG B N 1
ATOM 727 C CA . ARG B 1 23 ? 30.06744 13.67245 30.31397 1.000 24.09769 132 ARG B CA 1
ATOM 728 C C . ARG B 1 23 ? 31.09604 14.08227 29.27172 1.000 26.73001 132 ARG B C 1
ATOM 729 O O . ARG B 1 23 ? 30.88207 13.88672 28.07097 1.000 25.65964 132 ARG B O 1
ATOM 737 N N . LEU B 1 24 ? 32.19722 14.70026 29.71370 1.000 26.81068 133 LEU B N 1
ATOM 738 C CA . LEU B 1 24 ? 33.28165 15.04372 28.80104 1.000 27.32024 133 LEU B CA 1
ATOM 739 C C . LEU B 1 24 ? 33.69332 13.83176 27.97791 1.000 24.83029 133 LEU B C 1
ATOM 740 O O . LEU B 1 24 ? 33.80088 13.90208 26.74720 1.000 23.27631 133 LEU B O 1
ATOM 745 N N . GLN B 1 25 ? 33.88578 12.69898 28.65772 1.000 25.27691 134 GLN B N 1
ATOM 746 C CA . GLN B 1 25 ? 34.33529 11.47027 28.01248 1.000 28.67667 134 GLN B CA 1
ATOM 747 C C . GLN B 1 25 ? 33.31281 10.95323 27.01232 1.000 28.06227 134 GLN B C 1
ATOM 748 O O . GLN B 1 25 ? 33.67693 10.51395 25.91676 1.000 27.43677 134 GLN B O 1
ATOM 754 N N . GLN B 1 26 ? 32.02724 11.01593 27.35627 1.000 25.61126 135 GLN B N 1
ATOM 755 C CA . GLN B 1 26 ? 31.02061 10.57509 26.40293 1.000 28.23228 135 GLN B CA 1
ATOM 756 C C . GLN B 1 26 ? 30.94988 11.49220 25.19128 1.000 28.41127 135 GLN B C 1
ATOM 757 O O . GLN B 1 26 ? 30.66121 11.01725 24.08361 1.000 27.29143 135 GLN B O 1
ATOM 763 N N . ASP B 1 27 ? 31.21620 12.79264 25.37720 1.000 23.38143 136 ASP B N 1
ATOM 764 C CA . ASP B 1 27 ? 31.16674 13.75972 24.28172 1.000 26.74768 136 ASP B CA 1
ATOM 765 C C . ASP B 1 27 ? 32.36506 13.63549 23.34387 1.000 25.55792 136 ASP B C 1
ATOM 766 O O . ASP B 1 27 ? 32.28757 14.05871 22.18958 1.000 31.62188 136 ASP B O 1
ATOM 771 N N . VAL B 1 28 ? 33.49058 13.13333 23.83861 1.000 26.75994 137 VAL B N 1
ATOM 772 C CA . VAL B 1 28 ? 34.65210 12.90541 22.99064 1.000 28.05866 137 VAL B CA 1
ATOM 773 C C . VAL B 1 28 ? 34.44896 11.65810 22.13411 1.000 35.20444 137 VAL B C 1
ATOM 774 O O . VAL B 1 28 ? 34.66546 11.68312 20.91532 1.000 35.73548 137 VAL B O 1
ATOM 778 N N . LEU B 1 29 ? 34.01194 10.55823 22.75873 1.000 31.20036 138 LEU B N 1
ATOM 779 C CA . LEU B 1 29 ? 33.74309 9.32813 22.01726 1.000 37.11473 138 LEU B CA 1
ATOM 780 C C . LEU B 1 29 ? 32.73351 9.56587 20.90346 1.000 37.67254 138 LEU B C 1
ATOM 781 O O . LEU B 1 29 ? 32.89712 9.05625 19.78984 1.000 36.33972 138 LEU B O 1
ATOM 786 N N . GLN B 1 30 ? 31.69452 10.35701 21.17994 1.000 38.93962 139 GLN B N 1
ATOM 787 C CA . GLN B 1 30 ? 30.67074 10.61936 20.17639 1.000 37.40193 139 GLN B CA 1
ATOM 788 C C . GLN B 1 30 ? 31.19856 11.51466 19.06466 1.000 40.76055 139 GLN B C 1
ATOM 789 O O . GLN B 1 30 ? 30.92719 11.26520 17.88721 1.000 39.60149 139 GLN B O 1
ATOM 795 N N . PHE B 1 31 ? 31.93248 12.57493 19.41930 1.000 41.42540 140 PHE B N 1
ATOM 796 C CA . PHE B 1 31 ? 32.52573 13.44515 18.40657 1.000 34.96219 140 PHE B CA 1
ATOM 797 C C . PHE B 1 31 ? 33.49509 12.67312 17.51283 1.000 38.08528 140 PHE B C 1
ATOM 798 O O . PHE B 1 31 ? 33.48504 12.84088 16.29043 1.000 34.82883 140 PHE B O 1
ATOM 806 N N . GLN B 1 32 ? 34.38169 11.86498 18.11492 1.000 34.97116 141 GLN B N 1
ATOM 807 C CA . GLN B 1 32 ? 35.30372 11.05173 17.32322 1.000 37.57912 141 GLN B CA 1
ATOM 808 C C . GLN B 1 32 ? 34.53069 10.26504 16.27480 1.000 47.13709 141 GLN B C 1
ATOM 809 O O . GLN B 1 32 ? 34.84646 10.28863 15.07221 1.000 45.56208 141 GLN B O 1
ATOM 815 N N . LYS B 1 33 ? 33.46744 9.60758 16.72837 1.000 39.77621 142 LYS B N 1
ATOM 816 C CA . LYS B 1 33 ? 32.70229 8.71057 15.87691 1.000 44.80377 142 LYS B CA 1
ATOM 817 C C . LYS B 1 33 ? 32.01243 9.45424 14.74265 1.000 43.74819 142 LYS B C 1
ATOM 818 O O . LYS B 1 33 ? 31.99215 8.97556 13.60387 1.000 42.02402 142 LYS B O 1
ATOM 824 N N . ASN B 1 34 ? 31.41305 10.61185 15.04032 1.000 40.27573 143 ASN B N 1
ATOM 825 C CA .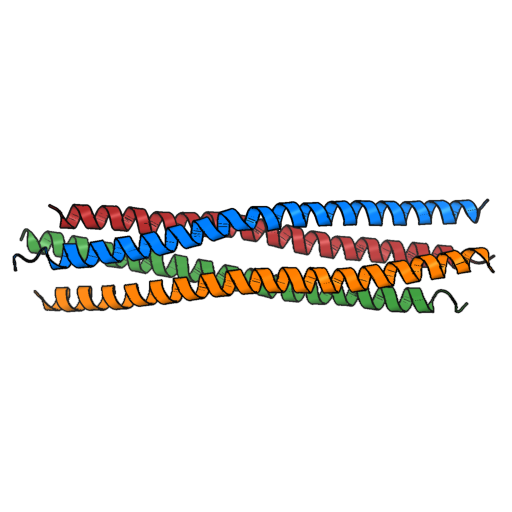 ASN B 1 34 ? 30.79586 11.40769 13.98780 1.000 40.05837 143 ASN B CA 1
ATOM 826 C C . ASN B 1 34 ? 31.83129 11.94575 13.01117 1.000 37.92870 143 ASN B C 1
ATOM 827 O O . ASN B 1 34 ? 31.53711 12.10361 11.82611 1.000 40.85571 143 ASN B O 1
ATOM 832 N N . GLN B 1 35 ? 33.03114 12.27303 13.48797 1.000 37.70853 144 GLN B N 1
ATOM 833 C CA . GLN B 1 35 ? 34.09673 12.66092 12.56998 1.000 38.99165 144 GLN B CA 1
ATOM 834 C C . GLN B 1 35 ? 34.35235 11.55857 11.54986 1.000 37.43984 144 GLN B C 1
ATOM 835 O O . GLN B 1 35 ? 34.36597 11.80620 10.33788 1.000 39.04247 144 GLN B O 1
ATOM 841 N N . THR B 1 36 ? 34.56368 10.33185 12.04040 1.000 36.89676 145 THR B N 1
ATOM 842 C CA . THR B 1 36 ? 34.73249 9.16174 11.18775 1.000 39.14143 145 THR B CA 1
ATOM 843 C C . THR B 1 36 ? 33.60917 9.04459 10.16778 1.000 41.95299 145 THR B C 1
ATOM 844 O O . THR B 1 36 ? 33.85750 8.75156 8.99131 1.000 36.48875 145 THR B O 1
ATOM 848 N N . ASN B 1 37 ? 32.36165 9.27061 10.59630 1.000 37.87787 146 ASN B N 1
ATOM 849 C CA . ASN B 1 37 ? 31.24986 9.06884 9.67528 1.000 35.83990 146 ASN B CA 1
ATOM 850 C C . ASN B 1 37 ? 31.18279 10.17248 8.62701 1.000 38.09706 146 ASN B C 1
ATOM 851 O O . ASN B 1 37 ? 30.90118 9.89464 7.44840 1.000 32.65069 146 ASN B O 1
ATOM 856 N N . LEU B 1 38 ? 31.46113 11.42293 9.02270 1.000 31.08426 147 LEU B N 1
ATOM 857 C CA . LEU B 1 38 ? 31.50197 12.51069 8.04217 1.000 35.91162 147 LEU B CA 1
ATOM 858 C C . LEU B 1 38 ? 32.62209 12.30547 7.02754 1.000 33.34164 147 LEU B C 1
ATOM 859 O O . LEU B 1 38 ? 32.43585 12.57255 5.83990 1.000 32.67143 147 LEU B O 1
ATOM 864 N N . GLU B 1 39 ? 33.80011 11.87042 7.48107 1.000 31.79425 148 GLU B N 1
ATOM 865 C CA . GLU B 1 39 ? 34.88245 11.57718 6.54992 1.000 32.10996 148 GLU B CA 1
ATOM 866 C C . GLU B 1 39 ? 34.43233 10.57036 5.50200 1.000 31.85941 148 GLU B C 1
ATOM 867 O O . GLU B 1 39 ? 34.71773 10.73192 4.31137 1.000 32.41311 148 GLU B O 1
ATOM 873 N N . ARG B 1 40 ? 33.69397 9.54279 5.92722 1.000 29.55671 149 ARG B N 1
ATOM 874 C CA . ARG B 1 40 ? 33.34299 8.43218 5.05039 1.000 31.08169 149 ARG B CA 1
ATOM 875 C C . ARG B 1 40 ? 32.23636 8.79400 4.07970 1.000 29.92634 149 ARG B C 1
ATOM 876 O O . ARG B 1 40 ? 32.25581 8.3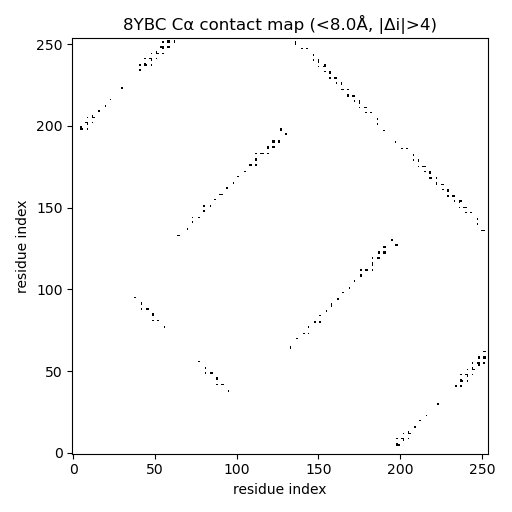4196 2.92740 1.000 29.93697 149 ARG B O 1
ATOM 884 N N . LYS B 1 41 ? 31.23368 9.54497 4.54864 1.000 22.48252 150 LYS B N 1
ATOM 885 C CA . LYS B 1 41 ? 30.20566 10.03263 3.64111 1.000 31.01294 150 LYS B CA 1
ATOM 886 C C . LYS B 1 41 ? 30.78429 11.05230 2.66720 1.000 32.55974 150 LYS B C 1
ATOM 887 O O . LYS B 1 41 ? 30.39000 11.10226 1.49755 1.000 29.43859 150 LYS B O 1
ATOM 893 N N . PHE B 1 42 ? 31.73018 11.86709 3.12684 1.000 31.84871 151 PHE B N 1
ATOM 894 C CA . PHE B 1 42 ? 32.28642 12.88210 2.24543 1.000 31.57612 151 PHE B CA 1
ATOM 895 C C . PHE B 1 42 ? 33.15902 12.24878 1.16476 1.000 28.06004 151 PHE B C 1
ATOM 896 O O . PHE B 1 42 ? 33.12601 12.68357 0.00883 1.000 27.20224 151 PHE B O 1
ATOM 904 N N . SER B 1 43 ? 33.94232 11.22596 1.52193 1.000 24.37108 152 SER B N 1
ATOM 905 C CA . SER B 1 43 ? 34.69404 10.48231 0.51753 1.000 29.07765 152 SER B CA 1
ATOM 906 C C . SER B 1 43 ? 33.75764 9.88988 -0.52379 1.000 29.37083 152 SER B C 1
ATOM 907 O O . SER B 1 43 ? 33.97703 10.04493 -1.73285 1.000 25.64634 152 SER B O 1
ATOM 910 N N . TYR B 1 44 ? 32.69316 9.22530 -0.06070 1.000 23.85419 153 TYR B N 1
ATOM 911 C CA . TYR B 1 44 ? 31.73308 8.60927 -0.96580 1.000 26.62494 153 TYR B CA 1
ATOM 912 C C . TYR B 1 44 ? 31.10914 9.63939 -1.90445 1.000 30.00305 153 TYR B C 1
ATOM 913 O O . TYR B 1 44 ? 30.97779 9.38912 -3.10624 1.000 29.29569 153 TYR B O 1
ATOM 922 N N . ASP B 1 45 ? 30.70727 10.79613 -1.37903 1.000 24.92173 154 ASP B N 1
ATOM 923 C CA . ASP B 1 45 ? 29.98695 11.75118 -2.21707 1.000 32.80094 154 ASP B CA 1
ATOM 924 C C . ASP B 1 45 ? 30.90388 12.43489 -3.22670 1.000 31.14916 154 ASP B C 1
ATOM 925 O O . ASP B 1 45 ? 30.48049 12.72760 -4.35145 1.000 29.03118 154 ASP B O 1
ATOM 930 N N . LEU B 1 46 ? 32.15287 12.70950 -2.85241 1.000 28.61273 155 LEU B N 1
ATOM 931 C CA . LEU B 1 46 ? 33.07044 13.28269 -3.83183 1.000 28.65961 155 LEU B CA 1
ATOM 932 C C . LEU B 1 46 ? 33.42822 12.26045 -4.90151 1.000 26.76064 155 LEU B C 1
ATOM 933 O O . LEU B 1 46 ? 33.50504 12.59819 -6.08471 1.000 29.18999 155 LEU B O 1
ATOM 938 N N . SER B 1 47 ? 33.61440 10.99718 -4.50337 1.000 33.06321 156 SER B N 1
ATOM 939 C CA . SER B 1 47 ? 33.86609 9.93154 -5.47347 1.000 30.54105 156 SER B CA 1
ATOM 940 C C . SER B 1 47 ? 32.72397 9.77987 -6.46450 1.000 31.53006 156 SER B C 1
ATOM 941 O O . SER B 1 47 ? 32.96373 9.48689 -7.63864 1.000 32.18803 156 SER B O 1
ATOM 944 N N . GLN B 1 48 ? 31.47479 9.92219 -6.01633 1.000 29.86573 157 GLN B N 1
ATOM 945 C CA . GLN B 1 48 ? 30.37202 9.81554 -6.97087 1.000 32.40904 157 GLN B CA 1
ATOM 946 C C . GLN B 1 48 ? 30.42945 10.95243 -7.98301 1.000 34.36480 157 GLN B C 1
ATOM 947 O O . GLN B 1 48 ? 30.09600 10.76497 -9.16152 1.000 31.89707 157 GLN B O 1
ATOM 953 N N . CYS B 1 49 ? 30.85639 12.13863 -7.53651 1.000 32.55600 158 CYS B N 1
ATOM 954 C CA . CYS B 1 49 ? 31.02009 13.26705 -8.44951 1.000 36.16075 158 CYS B CA 1
ATOM 955 C C . CYS B 1 49 ? 32.16763 13.02373 -9.42320 1.000 37.13585 158 CYS B C 1
ATOM 956 O O . CYS B 1 49 ? 32.05696 13.34417 -10.61513 1.000 31.96298 158 CYS B O 1
ATOM 959 N N . ILE B 1 50 ? 33.29375 12.49158 -8.92883 1.000 34.05850 159 ILE B N 1
ATOM 960 C CA . ILE B 1 50 ? 34.41775 12.20144 -9.81697 1.000 29.75991 159 ILE B CA 1
ATOM 961 C C . ILE B 1 50 ? 34.02239 11.13457 -10.83743 1.000 35.73448 159 ILE B C 1
ATOM 962 O O . ILE B 1 50 ? 34.36269 11.23538 -12.02613 1.000 31.09735 159 ILE B O 1
ATOM 967 N N . ASN B 1 51 ? 33.29029 10.09883 -10.38805 1.000 30.43302 160 ASN B N 1
ATOM 968 C CA . ASN B 1 51 ? 32.84976 9.03086 -11.27967 1.000 28.94183 160 ASN B CA 1
ATOM 969 C C . ASN B 1 51 ? 31.98210 9.57631 -12.40391 1.000 35.99872 160 ASN B C 1
ATOM 970 O O . ASN B 1 51 ? 32.05119 9.09590 -13.53845 1.000 32.90083 160 ASN B O 1
ATOM 975 N N . GLN B 1 52 ? 31.14814 10.57677 -12.10818 1.000 34.46230 161 GLN B N 1
ATOM 976 C CA . GLN B 1 52 ? 30.37121 11.20365 -13.17099 1.000 40.30762 161 GLN B CA 1
ATOM 977 C C . GLN B 1 52 ? 31.22750 12.13420 -14.02417 1.000 39.51834 161 GLN B C 1
ATOM 978 O O . GLN B 1 52 ? 30.96856 12.28725 -15.21965 1.000 40.50602 161 GLN B O 1
ATOM 984 N N . MET B 1 53 ? 32.23933 12.75929 -13.42537 1.000 37.49248 162 MET B N 1
ATOM 985 C CA . MET B 1 53 ? 33.22104 13.52456 -14.17952 1.000 35.31259 162 MET B CA 1
ATOM 986 C C . MET B 1 53 ? 33.84868 12.68073 -15.28180 1.000 37.00643 162 MET B C 1
ATOM 987 O O . MET B 1 53 ? 34.01620 13.13878 -16.41924 1.000 34.72080 162 MET B O 1
ATOM 992 N N . LYS B 1 54 ? 34.22080 11.44314 -14.94727 1.000 32.73683 163 LYS B N 1
ATOM 993 C CA . LYS B 1 54 ? 34.93715 10.58953 -15.89083 1.000 39.12129 163 LYS B CA 1
ATOM 994 C C . LYS B 1 54 ? 34.02263 10.11372 -17.01357 1.000 39.34411 163 LYS B C 1
ATOM 995 O O . LYS B 1 54 ? 34.45792 9.97827 -18.16259 1.000 41.33155 1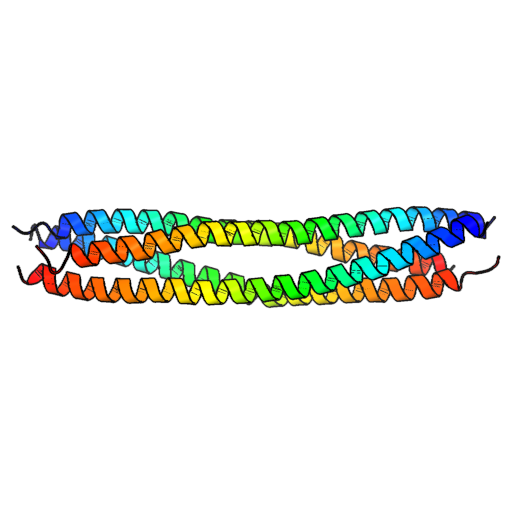63 LYS B O 1
ATOM 1001 N N . GLU B 1 55 ? 32.75575 9.85403 -16.69836 1.000 32.69192 164 GLU B N 1
ATOM 1002 C CA . GLU B 1 55 ? 31.77403 9.59038 -17.74064 1.000 42.17894 164 GLU B CA 1
ATOM 1003 C C . GLU B 1 55 ? 31.67819 10.75157 -18.7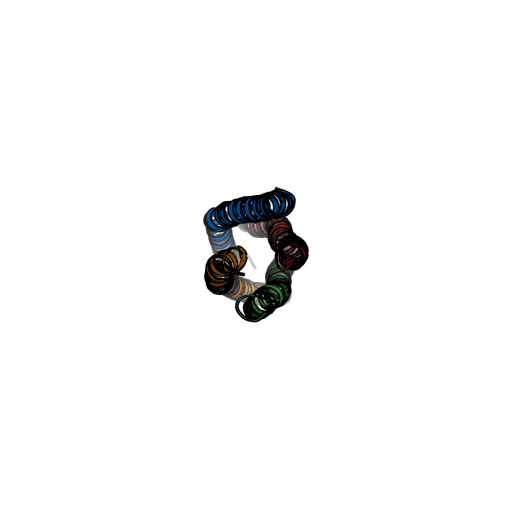2095 1.000 42.12011 164 GLU B C 1
ATOM 1004 O O . GLU B 1 55 ? 31.49845 10.54227 -19.92597 1.000 44.89250 164 GLU B O 1
ATOM 1010 N N . VAL B 1 56 ? 31.81410 11.98191 -18.22930 1.000 40.76282 165 VAL B N 1
ATOM 1011 C CA . VAL B 1 56 ? 31.70545 13.14828 -19.10208 1.000 42.16621 165 VAL B CA 1
ATOM 1012 C C . VAL B 1 56 ? 32.99235 13.36308 -19.90010 1.000 46.05277 165 VAL B C 1
ATOM 1013 O O . VAL B 1 56 ? 32.95157 13.87948 -21.02577 1.000 44.16338 165 VAL B O 1
ATOM 1017 N N . LYS B 1 57 ? 34.13985 12.95167 -19.35309 1.000 45.35757 166 LYS B N 1
ATOM 1018 C CA . LYS B 1 57 ? 35.38621 12.98775 -20.11352 1.000 44.55403 166 LYS B CA 1
ATOM 1019 C C . LYS B 1 57 ? 35.28866 12.09764 -21.34379 1.000 46.46855 166 LYS B C 1
ATOM 1020 O O . LYS B 1 57 ? 35.39746 12.57599 -22.47735 1.000 46.22103 166 LYS B O 1
ATOM 1026 N N . GLU B 1 58 ? 35.06977 10.79191 -21.13064 1.000 44.82905 167 GLU B N 1
ATOM 1027 C CA . GLU B 1 58 ? 34.88536 9.86449 -22.24581 1.000 48.69341 167 GLU B CA 1
ATOM 1028 C C . GLU B 1 58 ? 33.82318 10.36424 -23.21092 1.000 53.04710 167 GLU B C 1
ATOM 1029 O O . GLU B 1 58 ? 34.01999 10.33959 -24.43399 1.000 52.60260 167 GLU B O 1
ATOM 1035 N N . GLN B 1 59 ? 32.69833 10.84499 -22.67498 1.000 49.76709 168 GLN B N 1
ATOM 1036 C CA . GLN B 1 59 ? 31.67040 11.44192 -23.51666 1.000 45.53613 168 GLN B CA 1
ATOM 1037 C C . GLN B 1 59 ? 32.23154 12.58961 -24.34899 1.000 54.82065 168 GLN B C 1
ATOM 1038 O O . GLN B 1 59 ? 31.96760 12.67506 -25.55589 1.000 58.19298 168 GLN B O 1
ATOM 1044 N N . CYS B 1 60 ? 33.02859 13.47174 -23.73131 1.000 51.72493 169 CYS B N 1
ATOM 1045 C CA . CYS B 1 60 ? 33.50396 14.65708 -24.43919 1.000 54.48914 169 CYS B CA 1
ATOM 1046 C C . CYS B 1 60 ? 34.73940 14.40165 -25.28815 1.000 59.47805 169 CYS B C 1
ATOM 1047 O O . CYS B 1 60 ? 35.08612 15.24741 -26.11938 1.000 56.93756 169 CYS B O 1
ATOM 1050 N N . GLU B 1 61 ? 35.42464 13.28103 -25.07749 1.000 56.23213 170 GLU B N 1
ATOM 1051 C CA . GLU B 1 61 ? 36.51816 12.89940 -25.95590 1.000 56.05510 170 GLU B CA 1
ATOM 1052 C C . GLU B 1 61 ? 35.99921 12.12451 -27.15715 1.000 59.69250 170 GLU B C 1
ATOM 1053 O O . GLU B 1 61 ? 36.56383 12.22426 -28.25188 1.000 56.06279 170 GLU B O 1
ATOM 1059 N N . GLU B 1 62 ? 34.92096 11.36059 -26.97106 1.000 60.59556 171 GLU B N 1
ATOM 1060 C CA . GLU B 1 62 ? 34.24229 10.75110 -28.10856 1.000 61.46709 171 GLU B CA 1
ATOM 1061 C C . GLU B 1 62 ? 33.69603 11.81186 -29.04729 1.000 64.17600 171 GLU B C 1
ATOM 1062 O O . GLU B 1 62 ? 33.64907 11.60986 -30.26781 1.000 69.12994 171 GLU B O 1
ATOM 1068 N N . ARG B 1 63 ? 33.30079 12.95187 -28.50011 1.000 63.05838 172 ARG B N 1
ATOM 1069 C CA . ARG B 1 63 ? 32.62296 13.97237 -29.27549 1.000 63.21832 172 ARG B CA 1
ATOM 1070 C C . ARG B 1 63 ? 33.58392 14.98170 -29.89893 1.000 62.09259 172 ARG B C 1
ATOM 1071 O O . ARG B 1 63 ? 33.23862 15.59412 -30.91827 1.000 67.19754 172 ARG B O 1
ATOM 1079 N N . ILE B 1 64 ? 34.79600 15.13000 -29.35671 1.000 54.17358 173 ILE B N 1
ATOM 1080 C CA . ILE B 1 64 ? 35.74452 16.09471 -29.91376 1.000 55.32861 173 ILE B CA 1
ATOM 1081 C C . ILE B 1 64 ? 36.12594 15.70229 -31.33605 1.000 66.80652 173 ILE B C 1
ATOM 1082 O O . ILE B 1 64 ? 36.16122 16.53947 -32.24821 1.000 68.08596 173 ILE B O 1
ATOM 1087 N N . GLU B 1 65 ? 36.39793 14.42041 -31.55425 1.000 64.86474 174 GLU B N 1
ATOM 1088 C CA . GLU B 1 65 ? 36.82332 13.94664 -32.86560 1.000 66.84762 174 GLU B CA 1
ATOM 1089 C C . GLU B 1 65 ? 35.69592 13.25939 -33.61601 1.000 71.98541 174 GLU B C 1
ATOM 1090 O O . GLU B 1 65 ? 35.91503 12.29249 -34.35197 1.000 76.71860 174 GLU B O 1
ATOM 1096 N N . GLU B 1 66 ? 34.47131 13.74413 -33.43189 1.000 68.59570 175 GLU B N 1
ATOM 1097 C CA . GLU B 1 66 ? 33.33227 13.33878 -34.24090 1.000 68.22032 175 GLU B CA 1
ATOM 1098 C C . GLU B 1 66 ? 32.92451 14.42444 -35.22059 1.000 77.22895 175 GLU B C 1
ATOM 1099 O O . GLU B 1 66 ? 32.71450 14.13689 -36.40343 1.000 79.54963 175 GLU B O 1
ATOM 1105 N N . VAL B 1 67 ? 32.81671 15.66530 -34.73915 1.000 77.27546 176 VAL B N 1
ATOM 1106 C CA . VAL B 1 67 ? 32.53957 16.85704 -35.54429 1.000 79.19902 176 VAL B CA 1
ATOM 1107 C C . VAL B 1 67 ? 31.42913 16.63675 -36.58303 1.000 83.49105 176 VAL B C 1
ATOM 1108 O O . VAL B 1 67 ? 30.28546 17.07000 -36.39706 1.000 85.60684 176 VAL B O 1
ATOM 1112 N N . THR C 1 1 ? 46.61164 24.31002 62.26065 1.000 43.94724 110 THR C N 1
ATOM 1113 C CA . THR C 1 1 ? 46.21274 22.90316 62.24368 1.000 47.33566 110 THR C CA 1
ATOM 1114 C C . THR C 1 1 ? 46.83485 22.14351 61.06854 1.000 49.18510 110 THR C C 1
ATOM 1115 O O . THR C 1 1 ? 46.88191 22.66433 59.94425 1.000 46.85563 110 THR C O 1
ATOM 1119 N N . THR C 1 2 ? 47.30062 20.91371 61.32958 1.000 48.34144 111 THR C N 1
ATOM 1120 C CA . THR C 1 2 ? 47.73286 20.03585 60.24252 1.000 44.84183 111 THR C CA 1
ATOM 1121 C C . THR C 1 2 ? 46.58938 19.78743 59.27158 1.000 43.85823 111 THR C C 1
ATOM 1122 O O . THR C 1 2 ? 46.77990 19.82498 58.05174 1.000 47.30375 111 THR C O 1
ATOM 1126 N N . GLY C 1 3 ? 45.38377 19.57241 59.80101 1.000 48.27995 112 GLY C N 1
ATOM 1127 C CA . GLY C 1 3 ? 44.22253 19.41977 58.94445 1.000 44.87674 112 GLY C CA 1
ATOM 1128 C C . GLY C 1 3 ? 43.84294 20.70530 58.23048 1.000 43.82329 112 GLY C C 1
ATOM 1129 O O . GLY C 1 3 ? 43.43260 20.67888 57.07110 1.000 41.73102 112 GLY C O 1
ATOM 1130 N N . GLU C 1 4 ? 43.97055 21.84739 58.90023 1.000 40.59159 113 GLU C N 1
ATOM 1131 C CA . GLU C 1 4 ? 43.56555 23.06951 58.22149 1.000 46.20155 113 GLU C CA 1
ATOM 1132 C C . GLU C 1 4 ? 44.59973 23.53705 57.19677 1.000 39.09063 113 GLU C C 1
ATOM 1133 O O . GLU C 1 4 ? 44.25339 24.30852 56.29923 1.000 37.83506 113 GLU C O 1
ATOM 1139 N N . ARG C 1 5 ? 45.84157 23.05673 57.27077 1.000 37.22992 114 ARG C N 1
ATOM 1140 C CA . ARG C 1 5 ? 46.77335 23.33257 56.18258 1.000 39.99572 114 ARG C CA 1
ATOM 1141 C C . ARG C 1 5 ? 46.47398 22.46119 54.96351 1.000 36.96230 114 ARG C C 1
ATOM 1142 O O . ARG C 1 5 ? 46.54524 22.94123 53.82612 1.000 36.98412 114 ARG C O 1
ATOM 1144 N N . LEU C 1 6 ? 46.12764 21.18609 55.18489 1.000 36.97186 115 LEU C N 1
ATOM 1145 C CA . LEU C 1 6 ? 45.74422 20.30959 54.08219 1.000 36.47550 115 LEU C CA 1
ATOM 1146 C C . LEU C 1 6 ? 44.44316 20.76194 53.43322 1.000 36.02315 115 LEU C C 1
ATOM 1147 O O . LEU C 1 6 ? 44.31355 20.71137 52.20403 1.000 36.25479 115 LEU C O 1
ATOM 1152 N N . ILE C 1 7 ? 43.46934 21.20178 54.23974 1.000 36.29962 116 ILE C N 1
ATOM 1153 C CA . ILE C 1 7 ? 42.21962 21.73279 53.69548 1.000 34.17378 116 ILE C CA 1
ATOM 1154 C C . ILE C 1 7 ? 42.49065 22.89664 52.74329 1.000 34.29780 116 ILE C C 1
ATOM 1155 O O . ILE C 1 7 ? 41.87689 22.99547 51.67683 1.000 30.38125 116 ILE C O 1
ATOM 1160 N N . ARG C 1 8 ? 43.40028 23.80356 53.11145 1.000 35.15843 117 ARG C N 1
ATOM 1161 C CA . ARG C 1 8 ? 43.71833 24.89914 52.20234 1.000 34.41539 117 ARG C CA 1
ATOM 1162 C C . ARG C 1 8 ? 44.38961 24.39391 50.93040 1.000 33.38179 117 ARG C C 1
ATOM 1163 O O . ARG C 1 8 ? 44.16583 24.95797 49.85395 1.000 30.06796 117 ARG C O 1
ATOM 1171 N N . VAL C 1 9 ? 45.21208 23.34366 51.02771 1.000 33.47485 118 VAL C N 1
ATOM 1172 C CA . VAL C 1 9 ? 45.85944 22.81672 49.82991 1.000 33.40331 118 VAL C CA 1
ATOM 1173 C C . VAL C 1 9 ? 44.84004 22.10949 48.95114 1.000 32.69179 118 VAL C C 1
ATOM 1174 O O . VAL C 1 9 ? 44.87910 22.21783 47.72118 1.000 33.48158 118 VAL C O 1
ATOM 1178 N N . LEU C 1 10 ? 43.88004 21.41964 49.56058 1.000 27.97754 119 LEU C N 1
ATOM 1179 C CA . LEU C 1 10 ? 42.88394 20.73293 48.75071 1.000 33.09887 119 LEU C CA 1
ATOM 1180 C C . LEU C 1 10 ? 41.97165 21.72981 48.04416 1.000 29.90236 119 LEU C C 1
ATOM 1181 O O . LEU C 1 10 ? 41.56480 21.50198 46.90086 1.000 31.67980 119 LEU C O 1
ATOM 1186 N N . GLN C 1 11 ? 41.66271 22.85485 48.68564 1.000 30.23810 120 GLN C N 1
ATOM 1187 C CA . GLN C 1 11 ? 40.78675 23.81695 48.02637 1.000 35.20652 120 GLN C CA 1
ATOM 1188 C C . GLN C 1 11 ? 41.50585 24.57303 46.91583 1.000 29.71162 120 GLN C C 1
ATOM 1189 O O . GLN C 1 11 ? 40.86972 24.94732 45.93296 1.000 26.58116 120 GLN C O 1
ATOM 1195 N N . ASP C 1 12 ? 42.80845 24.83828 47.07582 1.000 26.03535 121 ASP C N 1
ATOM 1196 C CA . ASP C 1 12 ? 43.60294 25.40062 45.99223 1.000 29.54912 121 ASP C CA 1
ATOM 1197 C C . ASP C 1 12 ? 43.64985 24.45538 44.79645 1.000 29.49087 121 ASP C C 1
ATOM 1198 O O . ASP C 1 12 ? 43.53342 24.88669 43.64150 1.000 26.39974 121 ASP C O 1
ATOM 1203 N N . GLN C 1 13 ? 43.80526 23.15883 45.06938 1.000 27.58810 122 GLN C N 1
ATOM 1204 C CA . GLN C 1 13 ? 43.90273 22.15753 44.02441 1.000 26.66619 122 GLN C CA 1
ATOM 1205 C C . GLN C 1 13 ? 42.56080 21.93182 43.34410 1.000 26.15668 122 GLN C C 1
ATOM 1206 O O . GLN C 1 13 ? 42.50306 21.69750 42.12940 1.000 28.47744 122 GLN C O 1
ATOM 1212 N N . LEU C 1 14 ? 41.46732 22.02269 44.09835 1.000 27.36719 123 LEU C N 1
ATOM 1213 C CA . LEU C 1 14 ? 40.14687 21.90871 43.48619 1.000 25.48000 123 LEU C CA 1
ATOM 1214 C C . LEU C 1 14 ? 39.92289 23.00749 42.45227 1.000 30.92148 123 LEU C C 1
ATOM 1215 O O . LEU C 1 14 ? 39.34372 22.75000 41.38746 1.000 28.59309 123 LEU C O 1
ATOM 1220 N N . LYS C 1 15 ? 40.37391 24.23974 42.74944 1.000 23.38771 124 LYS C N 1
ATOM 1221 C CA . LYS C 1 15 ? 40.30151 25.32348 41.76973 1.000 25.49720 124 LYS C CA 1
ATOM 1222 C C . LYS C 1 15 ? 41.10526 25.00360 40.51370 1.000 21.49293 124 LYS C C 1
ATOM 1223 O O . LYS C 1 15 ? 40.64539 25.27181 39.40484 1.000 22.10418 124 LYS C O 1
ATOM 1229 N N . THR C 1 16 ? 42.32203 24.46405 40.66786 1.000 26.13485 125 THR C N 1
ATOM 1230 C CA . THR C 1 16 ? 43.14123 24.11368 39.50404 1.000 22.43111 125 THR C CA 1
ATOM 1231 C C . THR C 1 16 ? 42.47546 23.02684 38.65307 1.000 21.17064 125 THR C C 1
ATOM 1232 O O . THR C 1 16 ? 42.47595 23.11187 37.42190 1.000 26.56294 125 THR C O 1
ATOM 1236 N N . LEU C 1 17 ? 41.86075 22.02302 39.28624 1.000 23.93710 126 LEU C N 1
ATOM 1237 C CA . LEU C 1 17 ? 41.14120 20.99409 38.53101 1.000 22.99460 126 LEU C CA 1
ATOM 1238 C C . LEU C 1 17 ? 39.93072 21.56716 37.79023 1.000 24.76005 126 LEU C C 1
ATOM 1239 O O . LEU C 1 17 ? 39.66189 21.17590 36.64511 1.000 19.63982 126 LEU C O 1
ATOM 1244 N N . GLN C 1 18 ? 39.16794 22.46222 38.43925 1.000 18.67414 127 GLN C N 1
ATOM 1245 C CA . GLN C 1 18 ? 38.04241 23.11540 37.77014 1.000 21.43824 127 GLN C CA 1
ATOM 1246 C C . GLN C 1 18 ? 38.51296 23.90779 36.55752 1.000 20.52125 127 GLN C C 1
ATOM 1247 O O . GLN C 1 18 ? 37.84820 23.91890 35.52173 1.000 19.99209 127 GLN C O 1
ATOM 1253 N N . ARG C 1 19 ? 39.65081 24.58845 36.68555 1.000 17.32363 128 ARG C N 1
ATOM 1254 C CA . ARG C 1 19 ? 40.28013 25.23330 35.54794 1.000 23.05002 128 ARG C CA 1
ATOM 1255 C C . ARG C 1 19 ? 40.65500 24.21631 34.47395 1.000 23.51291 128 ARG C C 1
ATOM 1256 O O . ARG C 1 19 ? 40.39925 24.43059 33.28244 1.000 20.72876 128 ARG C O 1
ATOM 1264 N N . ASN C 1 20 ? 41.27983 23.10513 34.87728 1.000 23.46552 129 ASN C N 1
ATOM 1265 C CA . ASN C 1 20 ? 41.63144 22.06962 33.90477 1.000 20.01579 129 ASN C CA 1
ATOM 1266 C C . ASN C 1 20 ? 40.39758 21.57898 33.15333 1.000 19.14704 129 ASN C C 1
ATOM 1267 O O . ASN C 1 20 ? 40.40805 21.49556 31.92047 1.000 22.18526 129 ASN C O 1
ATOM 1272 N N . TYR C 1 21 ? 39.29887 21.33126 33.87081 1.000 21.21842 130 TYR C N 1
ATOM 1273 C CA . TYR C 1 21 ? 38.06674 20.88514 33.22348 1.000 18.96047 130 TYR C CA 1
ATOM 1274 C C . TYR C 1 21 ? 37.56932 21.88746 32.17981 1.000 20.03812 130 TYR C C 1
ATOM 1275 O O . TYR C 1 21 ? 37.02487 21.48927 31.14455 1.000 20.21724 130 TYR C O 1
ATOM 1284 N N . GLY C 1 22 ? 37.66911 23.19052 32.46909 1.000 22.64045 131 GLY C N 1
ATOM 1285 C CA . GLY C 1 22 ? 37.15223 24.18605 31.54046 1.000 21.92122 131 GLY C CA 1
ATOM 1286 C C . GLY C 1 22 ? 38.01136 24.31497 30.28999 1.000 22.24117 131 GLY C C 1
ATOM 1287 O O . GLY C 1 22 ? 37.50455 24.58540 29.19938 1.000 25.70871 131 GLY C O 1
ATOM 1288 N N . ARG C 1 23 ? 39.31934 24.12996 30.43069 1.000 19.38658 132 ARG C N 1
ATOM 1289 C CA . ARG C 1 23 ? 40.16472 24.04889 29.24379 1.000 22.08795 132 ARG C CA 1
ATOM 1290 C C . ARG C 1 23 ? 39.83290 22.81240 28.41147 1.000 25.12570 132 ARG C C 1
ATOM 1291 O O . ARG C 1 23 ? 39.76769 22.89219 27.17842 1.000 25.62404 132 ARG C O 1
ATOM 1299 N N . LEU C 1 24 ? 39.59862 21.66793 29.06552 1.000 22.11877 133 LEU C N 1
ATOM 1300 C CA . LEU C 1 24 ? 39.17607 20.47184 28.33974 1.000 21.90997 133 LEU C CA 1
ATOM 1301 C C . LEU C 1 24 ? 37.83384 20.68604 27.65731 1.000 23.21747 133 LEU C C 1
ATOM 1302 O O . LEU C 1 24 ? 37.60816 20.20498 26.53948 1.000 21.63617 133 LEU C O 1
ATOM 1307 N N . GLN C 1 25 ? 36.92801 21.40381 28.31464 1.000 23.47380 134 GLN C N 1
ATOM 1308 C CA . GLN C 1 25 ? 35.62714 21.65549 27.71406 1.000 25.71458 134 GLN C CA 1
ATOM 1309 C C . GLN C 1 25 ? 35.74822 22.59020 26.51984 1.000 27.04010 134 GLN C C 1
ATOM 1310 O O . GLN C 1 25 ? 35.04950 22.42027 25.51805 1.000 23.54526 134 GLN C O 1
ATOM 1316 N N . GLN C 1 26 ? 36.62937 23.58397 26.61526 1.000 24.81266 135 GLN C N 1
ATOM 1317 C CA . GLN C 1 26 ? 36.87336 24.47191 25.49137 1.000 28.91233 135 GLN C CA 1
ATOM 1318 C C . GLN C 1 26 ? 37.63019 23.77327 24.35242 1.000 26.58223 135 GLN C C 1
ATOM 1319 O O . GLN C 1 26 ? 37.48520 24.16905 23.19121 1.000 25.19148 135 GLN C O 1
ATOM 1325 N N . ASP C 1 27 ? 38.44027 22.74998 24.66129 1.000 25.13001 136 ASP C N 1
ATOM 1326 C CA . ASP C 1 27 ? 39.10469 21.95828 23.62181 1.000 23.55981 136 ASP C CA 1
ATOM 1327 C C . ASP C 1 27 ? 38.09461 21.16287 22.79584 1.000 21.53080 136 ASP C C 1
ATOM 1328 O O . ASP C 1 27 ? 38.16214 21.13893 21.57033 1.000 22.81310 136 ASP C O 1
ATOM 1333 N N . VAL C 1 28 ? 37.16120 20.49075 23.46836 1.000 21.65038 137 VAL C N 1
ATOM 1334 C CA . VAL C 1 28 ? 36.12680 19.71792 22.79625 1.000 27.51339 137 VAL C CA 1
ATOM 1335 C C . VAL C 1 28 ? 35.18927 20.62976 22.00127 1.000 29.84765 137 VAL C C 1
ATOM 1336 O O . VAL C 1 28 ? 34.76952 20.28977 20.88656 1.000 28.44282 137 VAL C O 1
ATOM 1340 N N . LEU C 1 29 ? 34.83989 21.79700 22.55648 1.000 23.89083 138 LEU C N 1
ATOM 1341 C CA . LEU C 1 29 ? 34.02130 22.74604 21.80490 1.000 28.34482 138 LEU C CA 1
ATOM 1342 C C . LEU C 1 29 ? 34.70967 23.19933 20.51722 1.000 26.30596 138 LEU C C 1
ATOM 1343 O O . LEU C 1 29 ? 34.04187 23.45916 19.51589 1.000 28.66527 138 LEU C O 1
ATOM 1348 N N . GLN C 1 30 ? 36.03733 23.31092 20.52830 1.000 26.96055 139 GLN C N 1
ATOM 1349 C CA . GLN C 1 30 ? 36.77311 23.74711 19.34795 1.000 28.71304 139 GLN C CA 1
ATOM 1350 C C . GLN C 1 30 ? 36.84894 22.65604 18.28706 1.000 31.35423 139 GLN C C 1
ATOM 1351 O O . GLN C 1 30 ? 36.80674 22.96195 17.08810 1.000 28.16734 139 GLN C O 1
ATOM 1357 N N . PHE C 1 31 ? 36.96661 21.38890 18.70587 1.000 27.11680 140 PHE C N 1
ATOM 1358 C CA . PHE C 1 31 ? 36.81819 20.28031 17.76146 1.000 32.27705 140 PHE C CA 1
ATOM 1359 C C . PHE C 1 31 ? 35.45613 20.33345 17.07326 1.000 28.92834 140 PHE C C 1
ATOM 1360 O O . PHE C 1 31 ? 35.35476 20.17485 15.85291 1.000 32.90028 140 PHE C O 1
ATOM 1368 N N . GLN C 1 32 ? 34.39354 20.54735 17.84899 1.000 29.97130 141 GLN C N 1
ATOM 1369 C CA . GLN C 1 32 ? 33.06257 20.71100 17.27084 1.000 32.14091 141 GLN C CA 1
ATOM 1370 C C . GLN C 1 32 ? 33.03174 21.86824 16.26920 1.000 33.80414 141 GLN C C 1
ATOM 1371 O O . GLN C 1 32 ? 32.45380 21.74489 15.18459 1.000 30.69640 141 GLN C O 1
ATOM 1377 N N . LYS C 1 33 ? 33.67934 22.99032 16.59767 1.000 33.09795 142 LYS C N 1
ATOM 1378 C CA . LYS C 1 33 ? 33.64024 24.14645 15.70155 1.000 35.48672 142 LYS C CA 1
ATOM 1379 C C . LYS C 1 33 ? 34.42826 23.89398 14.42155 1.000 33.19116 142 LYS C C 1
ATOM 1380 O O . LYS C 1 33 ? 33.91966 24.14099 13.32100 1.000 31.98287 142 LYS C O 1
ATOM 1386 N N . ASN C 1 34 ? 35.67803 23.42202 14.53814 1.000 35.91755 143 ASN C N 1
ATOM 1387 C CA . ASN C 1 34 ? 36.46912 23.13317 13.33642 1.000 32.57411 143 ASN C CA 1
ATOM 1388 C C . ASN C 1 34 ? 35.73845 22.14214 12.42894 1.000 32.03916 143 ASN C C 1
ATOM 1389 O O . ASN C 1 34 ? 35.71940 22.31139 11.20326 1.000 33.78285 143 ASN C O 1
ATOM 1394 N N . GLN C 1 35 ? 35.07902 21.13847 13.01867 1.000 28.29861 144 GLN C N 1
ATOM 1395 C CA . GLN C 1 35 ? 34.41370 20.10242 12.23280 1.000 32.06127 144 GLN C CA 1
ATOM 1396 C C . GLN C 1 35 ? 33.21080 20.64555 11.46478 1.000 34.72724 144 GLN C C 1
ATOM 1397 O O . GLN C 1 35 ? 33.07310 20.39389 10.26298 1.000 29.83534 144 GLN C O 1
ATOM 1403 N N . THR C 1 36 ? 32.29587 21.33908 12.15159 1.000 35.51784 145 THR C N 1
ATOM 1404 C CA . THR C 1 36 ? 31.11802 21.88218 11.47275 1.000 33.48454 145 THR C CA 1
ATOM 1405 C C . THR C 1 36 ? 31.51597 22.89527 10.40344 1.000 30.99718 145 THR C C 1
ATOM 1406 O O . THR C 1 36 ? 30.89992 22.95841 9.33638 1.000 32.32340 145 THR C O 1
ATOM 1410 N N . ASN C 1 37 ? 32.54693 23.69251 10.67089 1.000 30.84942 146 ASN C N 1
ATOM 1411 C CA . ASN C 1 37 ? 33.08206 24.57327 9.64220 1.000 28.90092 146 ASN C CA 1
ATOM 1412 C C . ASN C 1 37 ? 33.49329 23.78712 8.39072 1.000 34.38818 146 ASN C C 1
ATOM 1413 O O . ASN C 1 37 ? 33.10222 24.14304 7.27186 1.000 33.15293 146 ASN C O 1
ATOM 1418 N N . LEU C 1 38 ? 34.27856 22.70945 8.55461 1.000 30.36373 147 LEU C N 1
ATOM 1419 C CA . LEU C 1 38 ? 34.70048 21.93207 7.38624 1.000 28.54563 147 LEU C CA 1
ATOM 1420 C C . LEU C 1 38 ? 33.49913 21.34303 6.66548 1.000 27.72592 147 LEU C C 1
ATOM 1421 O O . LEU C 1 38 ? 33.46861 21.31963 5.43597 1.000 24.62347 147 LEU C O 1
ATOM 1426 N N . GLU C 1 39 ? 32.48738 20.88512 7.41751 1.000 26.34372 148 GLU C N 1
ATOM 1427 C CA . GLU C 1 39 ? 31.27139 20.37753 6.79072 1.000 25.53232 148 GLU C CA 1
ATOM 1428 C C . GLU C 1 39 ? 30.60159 21.44529 5.92900 1.000 27.52515 148 GLU C C 1
ATOM 1429 O O . GLU C 1 39 ? 30.02861 21.13607 4.88288 1.000 27.21848 148 GLU C O 1
ATOM 1435 N N . ARG C 1 40 ? 30.66964 22.71145 6.34521 1.000 32.28432 149 ARG C N 1
ATOM 1436 C CA . ARG C 1 40 ? 30.06400 23.77025 5.54779 1.000 27.58659 149 ARG C CA 1
ATOM 1437 C C . ARG C 1 40 ? 30.87619 24.03407 4.28528 1.000 28.01596 149 ARG C C 1
ATOM 1438 O O . ARG C 1 40 ? 30.32355 24.09843 3.18815 1.000 26.87638 149 ARG C O 1
ATOM 1446 N N . LYS C 1 41 ? 32.19686 24.15677 4.42416 1.000 28.01766 150 LYS C N 1
ATOM 1447 C CA . LYS C 1 41 ? 33.07421 24.30273 3.26857 1.000 26.24437 150 LYS C CA 1
ATOM 1448 C C . LYS C 1 41 ? 32.94072 23.13561 2.29851 1.000 29.35387 150 LYS C C 1
ATOM 1449 O O . LYS C 1 41 ? 32.84499 23.33367 1.08072 1.000 31.06639 150 LYS C O 1
ATOM 1455 N N . PHE C 1 42 ? 32.98944 21.90528 2.81194 1.000 29.04700 151 PHE C N 1
ATOM 1456 C CA . PHE C 1 42 ? 32.97792 20.75210 1.92439 1.000 29.18231 151 PHE C CA 1
ATOM 1457 C C . PHE C 1 42 ? 31.66085 20.66021 1.17827 1.000 30.15947 151 PHE C C 1
ATOM 1458 O O . PHE C 1 42 ? 31.62004 20.19532 0.03522 1.000 31.24632 151 PHE C O 1
ATOM 1466 N N . SER C 1 43 ? 30.56660 21.04913 1.84144 1.000 28.56041 152 SER C N 1
ATOM 1467 C CA . SER C 1 43 ? 29.25922 21.12802 1.20182 1.000 27.35358 152 SER C CA 1
ATOM 1468 C C . SER C 1 43 ? 29.29822 22.05321 -0.01273 1.000 28.70266 152 SER C C 1
ATOM 1469 O O . SER C 1 43 ? 28.71975 21.75327 -1.06428 1.000 25.93009 152 SER C O 1
ATOM 1472 N N . TYR C 1 44 ? 29.99035 23.17844 0.11630 1.000 25.33026 153 TYR C N 1
ATOM 1473 C CA . TYR C 1 44 ? 30.11260 24.10674 -0.99574 1.000 31.40798 153 TYR C CA 1
ATOM 1474 C C . TYR C 1 44 ? 30.98326 23.53233 -2.11523 1.000 26.10068 153 TYR C C 1
ATOM 1475 O O . TYR C 1 44 ? 30.61692 23.60546 -3.28725 1.000 26.36063 153 TYR C O 1
ATOM 1484 N N . ASP C 1 45 ? 32.14117 22.96518 -1.76937 1.000 25.24535 154 ASP C N 1
ATOM 1485 C CA . ASP C 1 45 ? 33.02700 22.37759 -2.77505 1.000 26.89978 154 ASP C CA 1
ATOM 1486 C C . ASP C 1 45 ? 32.32025 21.27048 -3.56129 1.000 28.70879 154 ASP C C 1
ATOM 1487 O O . ASP C 1 45 ? 32.42185 21.20691 -4.78891 1.000 29.22142 154 ASP C O 1
ATOM 1492 N N . LEU C 1 46 ? 31.58291 20.39997 -2.86628 1.000 28.05123 155 LEU C N 1
ATOM 1493 C CA . LEU C 1 46 ? 30.84247 19.32968 -3.53474 1.000 31.38625 155 LEU C CA 1
ATOM 1494 C C . LEU C 1 46 ? 29.83748 19.88118 -4.53723 1.000 35.73638 155 LEU C C 1
ATOM 1495 O O . LEU C 1 46 ? 29.71996 19.37042 -5.65701 1.000 32.29892 155 LEU C O 1
ATOM 1500 N N . SER C 1 47 ? 29.07793 20.90936 -4.13588 1.000 36.45123 156 SER C N 1
ATOM 1501 C CA . SER C 1 47 ? 28.12755 21.54316 -5.04707 1.000 33.20373 156 SER C CA 1
ATOM 1502 C C . SER C 1 47 ? 28.82908 22.10581 -6.27047 1.000 33.03438 156 SER C C 1
ATOM 1503 O O . SER C 1 47 ? 28.31996 21.99151 -7.39000 1.000 36.86688 156 SER C O 1
ATOM 1506 N N . GLN C 1 48 ? 29.98661 22.74524 -6.07563 1.000 31.96646 157 GLN C N 1
ATOM 1507 C CA . GLN C 1 48 ? 30.74081 23.25047 -7.21973 1.000 35.52134 157 GLN C CA 1
ATOM 1508 C C . GLN C 1 48 ? 31.14618 22.11774 -8.14537 1.000 30.71864 157 GLN C C 1
ATOM 1509 O O . GLN C 1 48 ? 31.17541 22.29181 -9.36711 1.000 35.45008 157 GLN C O 1
ATOM 1515 N N . CYS C 1 49 ? 31.45737 20.94485 -7.57946 1.000 30.04564 158 CYS C N 1
ATOM 1516 C CA . CYS C 1 49 ? 31.86461 19.79797 -8.38906 1.000 35.32997 158 CYS C CA 1
ATOM 1517 C C . CYS C 1 49 ? 30.70168 19.27111 -9.22208 1.000 33.39479 158 CYS C C 1
ATOM 1518 O O . CYS C 1 49 ? 30.83115 19.07080 -10.43483 1.000 34.14060 158 CYS C O 1
ATOM 1521 N N . ILE C 1 50 ? 29.56648 19.01279 -8.57374 1.000 32.89704 159 ILE C N 1
ATOM 1522 C CA . ILE C 1 50 ? 28.42149 18.40028 -9.24269 1.000 36.21478 159 ILE C CA 1
ATOM 1523 C C . ILE C 1 50 ? 27.92721 19.27966 -10.38420 1.000 37.45165 159 ILE C C 1
ATOM 1524 O O . ILE C 1 50 ? 27.59818 18.78818 -11.46704 1.000 36.87383 159 ILE C O 1
ATOM 1529 N N . ASN C 1 51 ? 27.88575 20.59500 -10.15521 1.000 36.51184 160 ASN C N 1
ATOM 1530 C CA . ASN C 1 51 ? 27.20091 21.51523 -11.05185 1.000 42.09139 160 ASN C CA 1
ATOM 1531 C C . ASN C 1 51 ? 28.07583 21.88967 -12.24263 1.000 40.03823 160 ASN C C 1
ATOM 1532 O O . ASN C 1 51 ? 27.56101 22.19946 -13.31925 1.000 37.30679 160 ASN C O 1
ATOM 1537 N N . GLN C 1 52 ? 29.39539 21.93338 -12.04679 1.000 39.44150 161 GLN C N 1
ATOM 1538 C CA . GLN C 1 52 ? 30.29987 22.05588 -13.18328 1.000 39.47731 161 GLN C CA 1
ATOM 1539 C C . GLN C 1 52 ? 30.38394 20.75069 -13.96677 1.000 42.84020 161 GLN C C 1
ATOM 1540 O O . GLN C 1 52 ? 30.60994 20.76924 -15.18070 1.000 41.96737 161 GLN C O 1
ATOM 1546 N N . MET C 1 53 ? 30.22623 19.61185 -13.29007 1.000 36.31038 162 MET C N 1
ATOM 1547 C CA . MET C 1 53 ? 30.06435 18.34861 -14.00405 1.000 43.54071 162 MET C CA 1
ATOM 1548 C C . MET C 1 53 ? 28.84247 18.38652 -14.91525 1.000 43.70749 162 MET C C 1
ATOM 1549 O O . MET C 1 53 ? 28.91233 17.98432 -16.08142 1.000 44.17554 162 MET C O 1
ATOM 1554 N N . LYS C 1 54 ? 27.70289 18.84848 -14.38188 1.000 46.08201 163 LYS C N 1
ATOM 1555 C CA . LYS C 1 54 ? 26.42905 18.78278 -15.09739 1.000 42.85892 163 LYS C CA 1
ATOM 1556 C C . LYS C 1 54 ? 26.46665 19.60149 -16.37922 1.000 46.79088 163 LYS C C 1
ATOM 1557 O O . LYS C 1 54 ? 25.85613 19.22150 -17.39313 1.000 46.57200 163 LYS C O 1
ATOM 1563 N N . GLU C 1 55 ? 27.20189 20.71391 -16.33484 1.000 40.11955 164 GLU C N 1
ATOM 1564 C CA . GLU C 1 55 ? 27.26323 21.72270 -17.38286 1.000 46.41559 164 GLU C CA 1
ATOM 1565 C C . GLU C 1 55 ? 28.28583 21.35899 -18.45562 1.000 50.22870 164 GLU C C 1
ATOM 1566 O O . GLU C 1 55 ? 28.03118 21.58120 -19.64221 1.000 51.91192 164 GLU C O 1
ATOM 1572 N N . VAL C 1 56 ? 29.45753 20.82464 -18.07155 1.000 49.10371 165 VAL C N 1
ATOM 1573 C CA . VAL C 1 56 ? 30.33873 20.24058 -19.08344 1.000 49.71311 165 VAL C CA 1
ATOM 1574 C C . VAL C 1 56 ? 29.60443 19.14316 -19.83424 1.000 48.77198 165 VAL C C 1
ATOM 1575 O O . VAL C 1 56 ? 29.81960 18.95289 -21.03510 1.000 53.74277 165 VAL C O 1
ATOM 1579 N N . LYS C 1 57 ? 28.72897 18.40705 -19.14591 1.000 47.03916 166 LYS C N 1
ATOM 1580 C CA . LYS C 1 57 ? 27.93743 17.36896 -19.80383 1.000 48.23853 166 LYS C CA 1
ATOM 1581 C C . LYS C 1 57 ? 27.10669 17.94364 -20.94249 1.000 53.86571 166 LYS C C 1
ATOM 1582 O O . LYS C 1 57 ? 27.11778 17.42020 -22.06384 1.000 49.01602 166 LYS C O 1
ATOM 1588 N N . GLU C 1 58 ? 26.36837 19.02258 -20.66989 1.000 51.60555 167 GLU C N 1
ATOM 1589 C CA . GLU C 1 58 ? 25.50734 19.58461 -21.69973 1.000 56.98407 167 GLU C CA 1
ATOM 1590 C C . GLU C 1 58 ? 26.31418 20.31011 -22.76840 1.000 55.73695 167 GLU C C 1
ATOM 1591 O O . GLU C 1 58 ? 25.91657 20.31656 -23.93587 1.000 57.92794 167 GLU C O 1
ATOM 1597 N N . GLN C 1 59 ? 27.45780 20.88869 -22.39380 1.000 53.88427 168 GLN C N 1
ATOM 1598 C CA . GLN C 1 59 ? 28.32641 21.53952 -23.36705 1.000 50.19887 168 GLN C CA 1
ATOM 1599 C C . GLN C 1 59 ? 28.80449 20.55611 -24.42680 1.000 58.76691 168 GLN C C 1
ATOM 1600 O O . GLN C 1 59 ? 28.84108 20.88530 -25.61832 1.000 61.06795 168 GLN C O 1
ATOM 1606 N N . CYS C 1 60 ? 29.18114 19.35072 -24.01523 1.000 56.71952 169 CYS C N 1
ATOM 1607 C CA . CYS C 1 60 ? 29.44893 18.28970 -24.96749 1.000 58.62578 169 CYS C CA 1
ATOM 1608 C C . CYS C 1 60 ? 28.15141 17.58141 -25.34130 1.000 62.71066 169 CYS C C 1
ATOM 1609 O O . CYS C 1 60 ? 27.10602 17.75749 -24.71262 1.000 60.45864 169 CYS C O 1
ATOM 1612 N N . GLU C 1 61 ? 28.23028 16.77459 -26.39453 1.000 68.37574 170 GLU C N 1
ATOM 1613 C CA . GLU C 1 61 ? 27.11291 15.99899 -26.92375 1.000 71.01208 170 GLU C CA 1
ATOM 1614 C C . GLU C 1 61 ? 25.91955 16.86787 -27.31814 1.000 69.92033 170 GLU C C 1
ATOM 1615 O O . GLU C 1 61 ? 24.83140 16.33564 -27.58380 1.000 73.55280 170 GLU C O 1
ATOM 1621 N N . GLU C 1 62 ? 26.09140 18.19463 -27.35575 1.000 69.89882 171 GLU C N 1
ATOM 1622 C CA . GLU C 1 62 ? 25.05217 19.09972 -27.85507 1.000 73.01936 171 GLU C CA 1
ATOM 1623 C C . GLU C 1 62 ? 25.75350 20.37802 -28.31761 1.000 72.02970 171 GLU C C 1
ATOM 1624 O O . GLU C 1 62 ? 26.06182 21.24902 -27.49855 1.000 71.80277 171 GLU C O 1
ATOM 1630 N N . ARG C 1 63 ? 25.98632 20.47526 -29.62456 1.000 76.48540 172 ARG C N 1
ATOM 1631 C CA . ARG C 1 63 ? 26.79113 21.54206 -30.21111 1.000 79.01009 172 ARG C CA 1
ATOM 1632 C C . ARG C 1 63 ? 25.92937 22.67241 -30.78023 1.000 79.81637 172 ARG C C 1
ATOM 1633 O O . ARG C 1 63 ? 26.15325 23.14253 -31.90026 1.000 77.81902 172 ARG C O 1
ATOM 1641 N N . GLY D 1 3 ? 37.38730 25.82530 -37.06816 1.000 51.76782 112 GLY D N 1
ATOM 1642 C CA . GLY D 1 3 ? 36.71187 24.53746 -37.04644 1.000 65.33508 112 GLY D CA 1
ATOM 1643 C C . GLY D 1 3 ? 35.76662 24.37767 -35.87108 1.000 69.76723 112 GLY D C 1
ATOM 1644 O O . GLY D 1 3 ? 34.78541 25.11245 -35.75527 1.000 77.40434 112 GLY D O 1
ATOM 1645 N N . GLU D 1 4 ? 36.04897 23.42396 -34.98730 1.000 68.90139 113 GLU D N 1
ATOM 1646 C CA . GLU D 1 4 ? 35.27929 23.26365 -33.75749 1.000 66.51914 113 GLU D CA 1
ATOM 1647 C C . GLU D 1 4 ? 36.16297 23.57804 -32.55660 1.000 62.81736 113 GLU D C 1
ATOM 1648 O O . GLU D 1 4 ? 37.12756 22.85586 -32.27002 1.000 51.42282 113 GLU D O 1
ATOM 1654 N N . ARG D 1 5 ? 35.81296 24.66480 -31.86013 1.000 55.08811 114 ARG D N 1
ATOM 1655 C CA . ARG D 1 5 ? 36.51315 25.13727 -30.67745 1.000 46.70723 114 ARG D CA 1
ATOM 1656 C C . ARG D 1 5 ? 35.82974 24.69712 -29.38622 1.000 53.96535 114 ARG D C 1
ATOM 1657 O O . ARG D 1 5 ? 35.90319 25.40900 -28.36875 1.000 47.79626 114 ARG D O 1
ATOM 1665 N N . LEU D 1 6 ? 35.13616 23.55216 -29.41038 1.000 49.85612 115 LEU D N 1
ATOM 1666 C CA . LEU D 1 6 ? 34.75532 22.90057 -28.16673 1.000 49.19659 115 LEU D CA 1
ATOM 1667 C C . LEU D 1 6 ? 35.96096 22.74664 -27.25335 1.000 47.56691 115 LEU D C 1
ATOM 1668 O O . LEU D 1 6 ? 35.82554 22.82042 -26.02601 1.000 48.64236 115 LEU D O 1
ATOM 1673 N N . ILE D 1 7 ? 37.14916 22.56948 -27.84106 1.000 43.95305 116 ILE D N 1
ATOM 1674 C CA . ILE D 1 7 ? 38.38117 22.41754 -27.07190 1.000 45.63419 116 ILE D CA 1
ATOM 1675 C C . ILE D 1 7 ? 38.68272 23.67456 -26.26533 1.000 42.83895 116 ILE D C 1
ATOM 1676 O O . ILE D 1 7 ? 39.11019 23.59597 -25.10663 1.000 39.56684 116 ILE D O 1
ATOM 1681 N N . ARG D 1 8 ? 38.47597 24.85180 -26.86029 1.000 40.10770 117 ARG D N 1
ATOM 1682 C CA . ARG D 1 8 ? 38.71966 26.08559 -26.12165 1.000 41.21923 117 ARG D CA 1
ATOM 1683 C C . ARG D 1 8 ? 37.72161 26.27486 -24.98537 1.000 44.49028 117 ARG D C 1
ATOM 1684 O O . ARG D 1 8 ? 38.05480 26.89493 -23.96684 1.000 46.32931 117 ARG D O 1
ATOM 1692 N N . VAL D 1 9 ? 36.49577 25.77142 -25.14625 1.000 42.81415 118 VAL D N 1
ATOM 1693 C CA . VAL D 1 9 ? 35.55171 25.76053 -24.03308 1.000 46.42620 118 VAL D CA 1
ATOM 1694 C C . VAL D 1 9 ? 36.05161 24.83048 -22.93231 1.000 41.63947 118 VAL D C 1
ATOM 1695 O O . VAL D 1 9 ? 36.15540 25.22045 -21.76197 1.000 40.31143 118 VAL D O 1
ATOM 1699 N N . LEU D 1 10 ? 36.41201 23.60132 -23.31274 1.000 33.97655 119 LEU D N 1
ATOM 1700 C CA . LEU D 1 10 ? 36.93220 22.62678 -22.36080 1.000 40.51670 119 LEU D CA 1
ATOM 1701 C C . LEU D 1 10 ? 38.14867 23.16314 -21.62306 1.000 38.16236 119 LEU D C 1
ATOM 1702 O O . LEU D 1 10 ? 38.24716 23.02617 -20.39873 1.000 35.90166 119 LEU D O 1
ATOM 1707 N N . GLN D 1 11 ? 39.09781 23.75909 -22.35655 1.000 36.04783 120 GLN D N 1
ATOM 1708 C CA . GLN D 1 11 ? 40.22540 24.42819 -21.71001 1.000 37.59070 120 GLN D CA 1
ATOM 1709 C C . GLN D 1 11 ? 39.76494 25.42563 -20.65591 1.000 35.42880 120 GLN D C 1
ATOM 1710 O O . GLN D 1 11 ? 40.38220 25.53845 -19.59240 1.000 34.06070 120 GLN D O 1
ATOM 1716 N N . ASP D 1 12 ? 38.70189 26.18417 -20.94361 1.000 34.87951 121 ASP D N 1
ATOM 1717 C CA . ASP D 1 12 ? 38.20387 27.12449 -19.94514 1.000 38.63395 121 ASP D CA 1
ATOM 1718 C C . ASP D 1 12 ? 37.63511 26.39117 -18.73811 1.000 36.48936 121 ASP D C 1
ATOM 1719 O O . ASP D 1 12 ? 37.83680 26.81386 -17.59407 1.000 33.57651 121 ASP D O 1
ATOM 1724 N N . GLN D 1 13 ? 36.90134 25.30545 -18.97621 1.000 29.44650 122 GLN D N 1
ATOM 1725 C CA . GLN D 1 13 ? 36.29482 24.59727 -17.86352 1.000 37.36498 122 GLN D CA 1
ATOM 1726 C C . GLN D 1 13 ? 37.34883 23.91622 -17.00455 1.000 33.47585 122 GLN D C 1
ATOM 1727 O O . GLN D 1 13 ? 37.20647 23.85137 -15.78274 1.000 33.30918 122 GLN D O 1
ATOM 1733 N N . LEU D 1 14 ? 38.43120 23.43419 -17.61129 1.000 30.79510 123 LEU D N 1
ATOM 1734 C CA . LEU D 1 14 ? 39.43986 22.76620 -16.80048 1.000 36.74821 123 LEU D CA 1
ATOM 1735 C C . LEU D 1 14 ? 40.18017 23.75990 -15.91674 1.000 34.15994 123 LEU D C 1
ATOM 1736 O O . LEU D 1 14 ? 40.59559 23.41293 -14.80530 1.000 30.58851 123 LEU D O 1
ATOM 1741 N N . LYS D 1 15 ? 40.33238 25.00042 -16.37264 1.000 32.93328 124 LYS D N 1
ATOM 1742 C CA . LYS D 1 15 ? 40.95626 25.99799 -15.51552 1.000 34.47795 124 LYS D CA 1
ATOM 1743 C C . LYS D 1 15 ? 40.06075 26.34359 -14.32807 1.000 34.19821 124 LYS D C 1
ATOM 1744 O O . LYS D 1 15 ? 40.56078 26.60359 -13.22814 1.000 40.56148 124 LYS D O 1
ATOM 1750 N N . THR D 1 16 ? 38.73952 26.35311 -14.53014 1.000 30.45210 125 THR D N 1
ATOM 1751 C CA . THR D 1 16 ? 37.80576 26.51478 -13.41545 1.000 29.88542 125 THR D CA 1
ATOM 1752 C C . THR D 1 16 ? 37.88921 25.32888 -12.45845 1.000 30.07396 125 THR D C 1
ATOM 1753 O O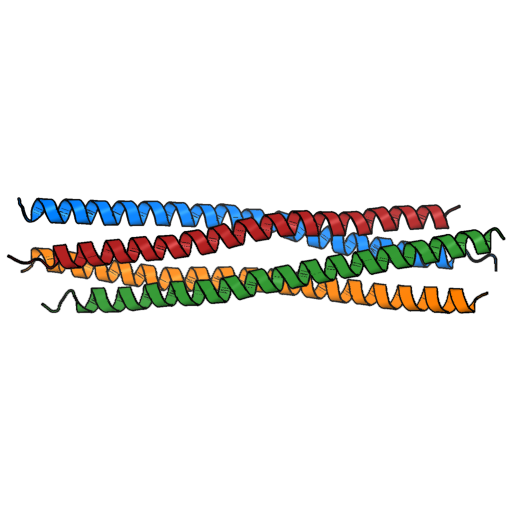 . THR D 1 16 ? 38.03136 25.50188 -11.24181 1.000 26.70761 125 THR D O 1
ATOM 1757 N N . LEU D 1 17 ? 37.82582 24.10765 -13.00500 1.000 32.76178 126 LEU D N 1
ATOM 1758 C CA . LEU D 1 17 ? 37.96765 22.90173 -12.19732 1.000 30.57558 126 LEU D CA 1
ATOM 1759 C C . LEU D 1 17 ? 39.30147 22.86444 -11.46313 1.000 32.20571 126 LEU D C 1
ATOM 1760 O O . LEU D 1 17 ? 39.37259 22.35893 -10.33658 1.000 30.86089 126 LEU D O 1
ATOM 1765 N N . GLN D 1 18 ? 40.36186 23.41699 -12.05469 1.000 31.50810 127 GLN D N 1
ATOM 1766 C CA . GLN D 1 18 ? 41.61309 23.51546 -11.31066 1.000 31.81954 127 GLN D CA 1
ATOM 1767 C C . GLN D 1 18 ? 41.49369 24.51635 -10.16200 1.000 35.30717 127 GLN D C 1
ATOM 1768 O O . GLN D 1 18 ? 42.00554 24.27111 -9.06169 1.000 32.25003 127 GLN D O 1
ATOM 1774 N N . ARG D 1 19 ? 40.79989 25.63718 -10.38470 1.000 31.99244 128 ARG D N 1
ATOM 1775 C CA . ARG D 1 19 ? 40.57524 26.58332 -9.29737 1.000 28.67082 128 ARG D CA 1
ATOM 1776 C C . ARG D 1 19 ? 39.75052 25.95446 -8.16390 1.000 31.04830 128 ARG D C 1
ATOM 1777 O O . ARG D 1 19 ? 40.01771 26.19764 -6.98454 1.000 27.56210 128 ARG D O 1
ATOM 1785 N N . ASN D 1 20 ? 38.74586 25.14547 -8.50112 1.000 28.18475 129 ASN D N 1
ATOM 1786 C CA . ASN D 1 20 ? 37.89381 24.57596 -7.46516 1.000 26.66633 129 ASN D CA 1
ATOM 1787 C C . ASN D 1 20 ? 38.61170 23.48036 -6.68544 1.000 27.46334 129 ASN D C 1
ATOM 1788 O O . ASN D 1 20 ? 38.49027 23.41231 -5.45942 1.000 33.19836 129 ASN D O 1
ATOM 1793 N N . TYR D 1 21 ? 39.37621 22.63043 -7.36635 1.000 29.41529 130 TYR D N 1
ATOM 1794 C CA . TYR D 1 21 ? 40.31537 21.76338 -6.66513 1.000 28.77687 130 TYR D CA 1
ATOM 1795 C C . TYR D 1 21 ? 41.19881 22.54267 -5.69461 1.000 30.02975 130 TYR D C 1
ATOM 1796 O O . TYR D 1 21 ? 41.55360 22.03987 -4.61463 1.000 23.50713 130 TYR D O 1
ATOM 1805 N N . GLY D 1 22 ? 41.61912 23.74907 -6.09306 1.000 27.32002 131 GLY D N 1
ATOM 1806 C CA . GLY D 1 22 ? 42.50716 24.52322 -5.24207 1.000 22.61527 131 GLY D CA 1
ATOM 1807 C C . GLY D 1 22 ? 41.83663 24.90438 -3.94206 1.000 26.49073 131 GLY D C 1
ATOM 1808 O O . GLY D 1 22 ? 42.43005 24.80265 -2.87084 1.000 28.45244 131 GLY D O 1
ATOM 1809 N N . ARG D 1 23 ? 40.57423 25.31690 -4.01978 1.000 28.24195 132 ARG D N 1
ATOM 1810 C CA . ARG D 1 23 ? 39.77853 25.57454 -2.82701 1.000 29.71361 132 ARG D CA 1
ATOM 1811 C C . ARG D 1 23 ? 39.57883 24.30012 -1.99254 1.000 27.98966 132 ARG D C 1
ATOM 1812 O O . ARG D 1 23 ? 39.67894 24.33239 -0.76008 1.000 32.25803 132 ARG D O 1
ATOM 1820 N N . LEU D 1 24 ? 39.29667 23.16330 -2.63976 1.000 29.60902 133 LEU D N 1
ATOM 1821 C CA . LEU D 1 24 ? 39.10637 21.92335 -1.88048 1.000 28.04899 133 LEU D CA 1
ATOM 1822 C C . LEU D 1 24 ? 40.37730 21.50986 -1.15970 1.000 23.19326 133 LEU D C 1
ATOM 1823 O O . LEU D 1 24 ? 40.33567 21.13335 0.02128 1.000 27.88713 133 LEU D O 1
ATOM 1828 N N . GLN D 1 25 ? 41.51016 21.55510 -1.85862 1.000 23.28009 134 GLN D N 1
ATOM 1829 C CA . GLN D 1 25 ? 42.78856 21.21171 -1.24542 1.000 25.92263 134 GLN D CA 1
ATOM 1830 C C . GLN D 1 25 ? 43.10271 22.12635 -0.07007 1.000 28.67402 134 GLN D C 1
ATOM 1831 O O . GLN D 1 25 ? 43.62429 21.67567 0.95506 1.000 25.90631 134 GLN D O 1
ATOM 1837 N N . GLN D 1 26 ? 42.79078 23.41697 -0.18835 1.000 23.34044 135 GLN D N 1
ATOM 1838 C CA . GLN D 1 26 ? 43.10231 24.28196 0.93318 1.000 29.09150 135 GLN D CA 1
ATOM 1839 C C . GLN D 1 26 ? 42.12586 24.09246 2.09956 1.000 27.09163 135 GLN D C 1
ATOM 1840 O O . GLN D 1 26 ? 42.53712 24.21876 3.25439 1.000 26.40963 135 GLN D O 1
ATOM 1846 N N . ASP D 1 27 ? 40.86108 23.74175 1.84388 1.000 26.17215 136 ASP D N 1
ATOM 1847 C CA . ASP D 1 27 ? 39.94638 23.45496 2.95477 1.000 28.94835 136 ASP D CA 1
ATOM 1848 C C . ASP D 1 27 ? 40.41069 22.22233 3.73692 1.000 25.12541 136 ASP D C 1
ATOM 1849 O O . ASP D 1 27 ? 40.48187 22.23545 4.96604 1.000 20.06738 136 ASP D O 1
ATOM 1854 N N . VAL D 1 28 ? 40.73971 21.14664 3.02612 1.000 27.02156 137 VAL D N 1
ATOM 1855 C CA . VAL D 1 28 ? 41.18161 19.92137 3.68288 1.000 25.62073 137 VAL D CA 1
ATOM 1856 C C . VAL D 1 28 ? 42.47937 20.15823 4.44510 1.000 27.32553 137 VAL D C 1
ATOM 1857 O O . VAL D 1 28 ? 42.59846 19.80741 5.62479 1.000 27.85241 137 VAL D O 1
ATOM 1861 N N . LEU D 1 29 ? 43.47390 20.75895 3.78580 1.000 24.10055 138 LEU D N 1
ATOM 1862 C CA . LEU D 1 29 ? 44.75779 20.96271 4.44662 1.000 27.71891 138 LEU D CA 1
ATOM 1863 C C . LEU D 1 29 ? 44.65413 21.94665 5.61168 1.000 28.88193 138 LEU D C 1
ATOM 1864 O O . LEU D 1 29 ? 45.33003 21.76192 6.62939 1.000 26.66585 138 LEU D O 1
ATOM 1869 N N . GLN D 1 30 ? 43.81192 22.98095 5.50662 1.000 30.64879 139 GLN D N 1
ATOM 1870 C CA . GLN D 1 30 ? 43.63208 23.86133 6.65859 1.000 30.48924 139 GLN D CA 1
ATOM 1871 C C . GLN D 1 30 ? 42.98361 23.12604 7.82605 1.000 29.61870 139 GLN D C 1
ATOM 1872 O O . GLN D 1 30 ? 43.38182 23.31711 8.97867 1.000 28.19301 139 GLN D O 1
ATOM 1878 N N . PHE D 1 31 ? 41.98203 22.28595 7.55125 1.000 27.91827 140 PHE D N 1
ATOM 1879 C CA . PHE D 1 31 ? 41.35541 21.52231 8.62128 1.000 26.34712 140 PHE D CA 1
ATOM 1880 C C . PHE D 1 31 ? 42.37892 20.63275 9.32291 1.000 27.79423 140 PHE D C 1
ATOM 1881 O O . PHE D 1 31 ? 42.45802 20.60955 10.55730 1.000 26.44090 140 PHE D O 1
ATOM 1889 N N . GLN D 1 32 ? 43.19763 19.92054 8.53844 1.000 28.65560 141 GLN D N 1
ATOM 1890 C CA . GLN D 1 32 ? 44.21365 19.03539 9.09805 1.000 28.27336 141 GLN D CA 1
ATOM 1891 C C . GLN D 1 32 ? 45.21461 19.79289 9.94696 1.000 29.03312 141 GLN D C 1
ATOM 1892 O O . GLN D 1 32 ? 45.68653 19.28628 10.97523 1.000 26.13163 141 GLN D O 1
ATOM 1898 N N . LYS D 1 33 ? 45.60655 20.97699 9.50174 1.000 24.85275 142 LYS D N 1
ATOM 1899 C CA . LYS D 1 33 ? 46.61772 21.70489 10.25409 1.000 31.30659 142 LYS D CA 1
ATOM 1900 C C . LYS D 1 33 ? 46.05662 22.18237 11.59047 1.000 25.91239 142 LYS D C 1
ATOM 1901 O O . LYS D 1 33 ? 46.74705 22.11606 12.61221 1.000 28.16603 142 LYS D O 1
ATOM 1907 N N . ASN D 1 34 ? 44.79176 22.62767 11.61171 1.000 25.16557 143 ASN D N 1
ATOM 1908 C CA . ASN D 1 34 ? 44.18798 23.09408 12.85803 1.000 25.21465 143 ASN D CA 1
ATOM 1909 C C . ASN D 1 34 ? 43.88447 21.93813 13.79393 1.000 26.17322 143 ASN D C 1
ATOM 1910 O O . ASN D 1 34 ? 43.91391 22.09786 15.02130 1.000 22.74668 143 ASN D O 1
ATOM 1915 N N . GLN D 1 35 ? 43.51874 20.78284 13.24458 1.000 27.14815 144 GLN D N 1
ATOM 1916 C CA . GLN D 1 35 ? 43.21107 19.67613 14.13387 1.000 28.56200 144 GLN D CA 1
ATOM 1917 C C . GLN D 1 35 ? 44.46964 19.16956 14.81413 1.000 24.23332 144 GLN D C 1
ATOM 1918 O O . GLN D 1 35 ? 44.43178 18.83244 15.99778 1.000 25.14127 144 GLN D O 1
ATOM 1924 N N . THR D 1 36 ? 45.60993 19.21263 14.12147 1.000 21.70651 145 THR D N 1
ATOM 1925 C CA . THR D 1 36 ? 46.86046 18.80509 14.75850 1.000 27.64884 145 THR D CA 1
ATOM 1926 C C . THR D 1 36 ? 47.30580 19.79901 15.84163 1.000 29.30949 145 THR D C 1
ATOM 1927 O O . THR D 1 36 ? 47.85459 19.38936 16.87544 1.000 26.45647 145 THR D O 1
ATOM 1931 N N . ASN D 1 37 ? 47.06682 21.09859 15.63559 1.000 20.69817 146 ASN D N 1
ATOM 1932 C CA . ASN D 1 37 ? 47.44338 22.08440 16.64322 1.000 25.72661 146 ASN D CA 1
ATOM 1933 C C . ASN D 1 37 ? 46.53063 21.98354 17.86560 1.000 23.06322 146 ASN D C 1
ATOM 1934 O O . ASN D 1 37 ? 46.99330 22.02648 19.00233 1.000 25.20247 146 ASN D O 1
ATOM 1939 N N . LEU D 1 38 ? 45.23811 21.80331 17.64645 1.000 23.29774 147 LEU D N 1
ATOM 1940 C CA . LEU D 1 38 ? 44.30858 21.62797 18.74970 1.000 23.89422 147 LEU D CA 1
ATOM 1941 C C . LEU D 1 38 ? 44.56559 20.33885 19.53316 1.000 26.14048 147 LEU D C 1
ATOM 1942 O O . LEU D 1 38 ? 44.28062 20.27944 20.73773 1.000 24.57717 147 LEU D O 1
ATOM 1947 N N . GLU D 1 39 ? 45.09165 19.30080 18.86937 1.000 25.66068 148 GLU D N 1
ATOM 1948 C CA . GLU D 1 39 ? 45.38049 18.02894 19.53433 1.000 27.14907 148 GLU D CA 1
ATOM 1949 C C . GLU D 1 39 ? 46.58832 18.14293 20.45249 1.000 25.17483 148 GLU D C 1
ATOM 1950 O O . GLU D 1 39 ? 46.62591 17.51686 21.51986 1.000 27.03244 148 GLU D O 1
ATOM 1956 N N . ARG D 1 40 ? 47.60240 18.89547 20.02629 1.000 20.73450 149 ARG D N 1
ATOM 1957 C CA . ARG D 1 40 ? 48.72067 19.21901 20.90198 1.000 26.98570 149 ARG D CA 1
ATOM 1958 C C . ARG D 1 40 ? 48.22657 19.85280 22.19699 1.000 23.38714 149 ARG D C 1
ATOM 1959 O O . ARG D 1 40 ? 48.68656 19.49995 23.28499 1.000 25.90876 149 ARG D O 1
ATOM 1967 N N . LYS D 1 41 ? 47.26810 20.77383 22.08918 1.000 23.82122 150 LYS D N 1
ATOM 1968 C CA . LYS D 1 41 ? 46.69102 21.41698 23.26569 1.000 29.76586 150 LYS D CA 1
ATOM 1969 C C . LYS D 1 41 ? 45.83574 20.44034 24.06145 1.000 16.35200 150 LYS D C 1
ATOM 1970 O O . LYS D 1 41 ? 45.91768 20.39429 25.28476 1.000 26.75867 150 LYS D O 1
ATOM 1976 N N . PHE D 1 42 ? 44.99556 19.67076 23.37665 1.000 19.39657 151 PHE D N 1
ATOM 1977 C CA . PHE D 1 42 ? 44.13139 18.69313 24.03215 1.000 22.56508 151 PHE D CA 1
ATOM 1978 C C . PHE D 1 42 ? 44.94786 17.66315 24.81206 1.000 23.30984 151 PHE D C 1
ATOM 1979 O O . PHE D 1 42 ? 44.57965 17.28421 25.93018 1.000 19.49225 151 PHE D O 1
ATOM 1987 N N . SER D 1 43 ? 46.07153 17.22327 24.24175 1.000 23.47940 152 SER D N 1
ATOM 1988 C CA . SER D 1 43 ? 46.90312 16.21205 24.87941 1.000 22.57446 152 SER D CA 1
ATOM 1989 C C . SER D 1 43 ? 47.71762 16.82662 26.01316 1.000 21.91294 152 SER D C 1
ATOM 1990 O O . SER D 1 43 ? 47.97395 16.17362 27.03480 1.000 22.64206 152 SER D O 1
ATOM 1993 N N . TYR D 1 44 ? 48.08017 18.09779 25.88234 1.000 25.58632 153 TYR D N 1
ATOM 1994 C CA . TYR D 1 44 ? 48.65503 18.80971 27.02437 1.000 24.56216 153 TYR D CA 1
ATOM 1995 C C . TYR D 1 44 ? 47.67314 18.86888 28.20097 1.000 23.84815 153 TYR D C 1
ATOM 1996 O O . TYR D 1 44 ? 48.02569 18.53497 29.33696 1.000 24.74964 153 TYR D O 1
ATOM 2005 N N . ASP D 1 45 ? 46.41318 19.23670 27.94335 1.000 23.90726 154 ASP D N 1
ATOM 2006 C CA . ASP D 1 45 ? 45.47125 19.39736 29.05313 1.000 21.78062 154 ASP D CA 1
ATOM 2007 C C . ASP D 1 45 ? 45.10538 18.06412 29.70946 1.000 21.89672 154 ASP D C 1
ATOM 2008 O O . ASP D 1 45 ? 44.81937 18.02356 30.91628 1.000 19.97722 154 ASP D O 1
ATOM 2013 N N . LEU D 1 46 ? 45.08997 16.97147 28.94497 1.000 22.34939 155 LEU D N 1
ATOM 2014 C CA . LEU D 1 46 ? 44.81970 15.66419 29.53838 1.000 17.60760 155 LEU D CA 1
ATOM 2015 C C . LEU D 1 46 ? 45.96505 15.23770 30.44301 1.000 18.29262 155 LEU D C 1
ATOM 2016 O O . LEU D 1 46 ? 45.73692 14.78506 31.56625 1.000 16.89505 155 LEU D O 1
ATOM 2021 N N . SER D 1 47 ? 47.20786 15.39107 29.95832 1.000 21.75876 156 SER D N 1
ATOM 2022 C CA . SER D 1 47 ? 48.40142 15.11077 30.75521 1.000 20.76424 156 SER D CA 1
ATOM 2023 C C . SER D 1 47 ? 48.39459 15.89768 32.05348 1.000 21.09698 156 SER D C 1
ATOM 2024 O O . SER D 1 47 ? 48.88559 15.41871 33.08367 1.000 21.65829 156 SER D O 1
ATOM 2027 N N . GLN D 1 48 ? 47.86843 17.12873 32.00596 1.000 22.77465 157 GLN D N 1
ATOM 2028 C CA . GLN D 1 48 ? 47.84874 17.99544 33.17902 1.000 21.30755 157 GLN D CA 1
ATOM 2029 C C . GLN D 1 48 ? 46.86296 17.49968 34.21953 1.000 19.82257 157 GLN D C 1
ATOM 2030 O O . GLN D 1 48 ? 47.13466 17.60009 35.41362 1.000 22.72285 157 GLN D O 1
ATOM 2036 N N . CYS D 1 49 ? 45.69101 17.00978 33.79119 1.000 19.89899 158 CYS D N 1
ATOM 2037 C CA . CYS D 1 49 ? 44.79464 16.35205 34.73464 1.000 24.82879 158 CYS D CA 1
ATOM 2038 C C . CYS D 1 49 ? 45.51360 15.18512 35.41230 1.000 27.58420 158 CYS D C 1
ATOM 2039 O O . CYS D 1 49 ? 45.54656 15.08889 36.64709 1.000 22.91991 158 CYS D O 1
ATOM 2042 N N . ILE D 1 50 ? 46.13631 14.31509 34.60848 1.000 24.87718 159 ILE D N 1
ATOM 2043 C CA . ILE D 1 50 ? 46.84984 13.15410 35.14899 1.000 27.16373 159 ILE D CA 1
ATOM 2044 C C . ILE D 1 50 ? 47.88271 13.58764 36.19146 1.000 26.92493 159 ILE D C 1
ATOM 2045 O O . ILE D 1 50 ? 47.86992 13.11633 37.33528 1.000 28.38532 159 ILE D O 1
ATOM 2050 N N . ASN D 1 51 ? 48.79085 14.49644 35.81581 1.000 25.13587 160 ASN D N 1
ATOM 2051 C CA . ASN D 1 51 ? 49.88780 14.83646 36.72383 1.000 27.98395 160 ASN D CA 1
ATOM 2052 C C . ASN D 1 51 ? 49.39359 15.57961 37.96085 1.000 29.21008 160 ASN D C 1
ATOM 2053 O O . ASN D 1 51 ? 49.94211 15.39527 39.05314 1.000 28.65190 160 ASN D O 1
ATOM 2058 N N . GLN D 1 52 ? 48.36103 16.41266 37.81750 1.000 24.70183 161 GLN D N 1
ATOM 2059 C CA . GLN D 1 52 ? 47.76099 17.02012 38.99450 1.000 25.89683 161 GLN D CA 1
ATOM 2060 C C . GLN D 1 52 ? 47.20285 15.95040 39.92447 1.000 28.90758 161 GLN D C 1
ATOM 2061 O O . GLN D 1 52 ? 47.40750 16.00202 41.14541 1.000 32.53303 161 GLN D O 1
ATOM 2067 N N . MET D 1 53 ? 46.49816 14.96800 39.36831 1.000 26.65839 162 MET D N 1
ATOM 2068 C CA . MET D 1 53 ? 45.87659 13.95986 40.21686 1.000 33.33323 162 MET D CA 1
ATOM 2069 C C . MET D 1 53 ? 46.92402 13.08639 40.90444 1.000 30.68982 162 MET D C 1
ATOM 2070 O O . MET D 1 53 ? 46.71412 12.64816 42.04079 1.000 32.53546 162 MET D O 1
ATOM 2075 N N . LYS D 1 54 ? 48.06860 12.86855 40.26385 1.000 27.49685 163 LYS D N 1
ATOM 2076 C CA . LYS D 1 54 ? 49.18051 12.21177 40.94324 1.000 33.03399 163 LYS D CA 1
ATOM 2077 C C . LYS D 1 54 ? 49.65804 13.03394 42.13708 1.000 32.76651 163 LYS D C 1
ATOM 2078 O O . LYS D 1 54 ? 49.99414 12.48454 43.19237 1.000 30.48964 163 LYS D O 1
ATOM 2084 N N . GLU D 1 55 ? 49.71044 14.35803 41.98078 1.000 27.95658 164 GLU D N 1
ATOM 2085 C CA . GLU D 1 55 ? 50.19466 15.20940 43.06327 1.000 32.39460 164 GLU D CA 1
ATOM 2086 C C . GLU D 1 55 ? 49.23054 15.21848 44.25068 1.000 35.83528 164 GLU D C 1
ATOM 2087 O O . GLU D 1 55 ? 49.66471 15.16869 45.40898 1.000 36.00285 164 GLU D O 1
ATOM 2093 N N . VAL D 1 56 ? 47.91712 15.25523 43.98692 1.000 34.47559 165 VAL D N 1
ATOM 2094 C CA . VAL D 1 56 ? 46.93906 15.24499 45.07691 1.000 30.37881 165 VAL D CA 1
ATOM 2095 C C . VAL D 1 56 ? 47.02242 13.95099 45.87121 1.000 36.29030 165 VAL D C 1
ATOM 2096 O O . VAL D 1 56 ? 46.86907 13.95315 47.10132 1.000 34.74629 165 VAL D O 1
ATOM 2100 N N . LYS D 1 57 ? 47.23660 12.82504 45.18783 1.000 35.49823 166 LYS D N 1
ATOM 2101 C CA . LYS D 1 57 ? 47.31543 11.54815 45.88857 1.000 39.20173 166 LYS D CA 1
ATOM 2102 C C . LYS D 1 57 ? 48.41687 11.57371 46.94014 1.000 40.36026 166 LYS D C 1
ATOM 2103 O O . LYS D 1 57 ? 48.19810 11.17930 48.09168 1.000 37.13253 166 LYS D O 1
ATOM 2109 N N . GLU D 1 58 ? 49.60599 12.06302 46.57536 1.000 36.16539 167 GLU D N 1
ATOM 2110 C CA . GLU D 1 58 ? 50.69804 12.04300 47.54401 1.000 37.43744 167 GLU D CA 1
ATOM 2111 C C . GLU D 1 58 ? 50.51522 13.09824 48.63138 1.000 45.37498 167 GLU D C 1
ATOM 2112 O O . GLU D 1 58 ? 50.94258 12.87971 49.77029 1.000 47.92010 167 GLU D O 1
ATOM 2118 N N . GLN D 1 59 ? 49.87041 14.23138 48.32473 1.000 40.58300 168 GLN D N 1
ATOM 2119 C CA . GLN D 1 59 ? 49.52164 15.17560 49.39076 1.000 41.53911 168 GLN D CA 1
ATOM 2120 C C . GLN D 1 59 ? 48.55117 14.54449 50.38249 1.000 41.44867 168 GLN D C 1
ATOM 2121 O O . GLN D 1 59 ? 48.61070 14.81804 51.58516 1.000 40.22110 168 GLN D O 1
ATOM 2127 N N . CYS D 1 60 ? 47.64033 13.70321 49.90050 1.000 41.71141 169 CYS D N 1
ATOM 2128 C CA . CYS D 1 60 ? 46.70681 13.08404 50.82320 1.000 42.69842 169 CYS D CA 1
ATOM 2129 C C . CYS D 1 60 ? 47.28226 11.82728 51.46455 1.000 47.15959 169 CYS D C 1
ATOM 2130 O O . CYS D 1 60 ? 46.67707 11.30250 52.40397 1.000 38.16828 169 CYS D O 1
ATOM 2133 N N . GLU D 1 61 ? 48.45667 11.37857 51.00906 1.000 44.22021 170 GLU D N 1
ATOM 2134 C CA . GLU D 1 61 ? 49.17128 10.23078 51.55316 1.000 48.68659 170 GLU D CA 1
ATO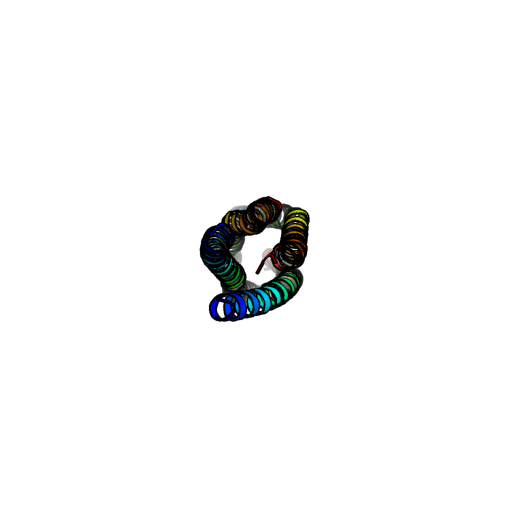M 2135 C C . GLU D 1 61 ? 50.32537 10.63752 52.46464 1.000 58.09104 170 GLU D C 1
ATOM 2136 O O . GLU D 1 61 ? 51.32177 9.91390 52.54792 1.000 69.40997 170 GLU D O 1
ATOM 2142 N N . GLU D 1 62 ? 50.23286 11.78441 53.13197 1.000 54.91165 171 GLU D N 1
ATOM 2143 C CA . GLU D 1 62 ? 51.27584 12.17599 54.07797 1.000 59.10973 171 GLU D CA 1
ATOM 2144 C C . GLU D 1 62 ? 50.73340 13.10908 55.15734 1.000 56.85635 171 GLU D C 1
ATOM 2145 O O . GLU D 1 62 ? 49.78594 13.86387 54.92546 1.000 58.91735 171 GLU D O 1
#